Protein AF-A0A4Q2XRD7-F1 (afdb_monomer_lite)

Foldseek 3Di:
DDDDDDDDDDDPPPPPPDFDFQPFQKEWFWWQQAAAPVCCQLATKTKMWGLAQAKDFQDQKFKDDQWTDGDHGPDIAGGGFMAMEGCDQVSNPVVDPPDDDYHDDIGHGRDLQKDKMFTAGNVRDTRAMATAGCDDLAAVCSRNVQWIWGFPDSTHHRHDSVRTYTAPDRNADHRDHRCPPDPDD

Radius of gyration: 20.16 Å; chains: 1; bounding box: 36×75×63 Å

Structure (mmCIF, N/CA/C/O backbone):
data_AF-A0A4Q2XRD7-F1
#
_entry.id   AF-A0A4Q2XRD7-F1
#
loop_
_atom_site.group_PDB
_atom_site.id
_atom_site.type_symbol
_atom_site.label_atom_id
_atom_site.label_alt_id
_atom_site.label_comp_id
_atom_site.label_asym_id
_atom_site.label_entity_id
_atom_site.label_seq_id
_atom_site.pdbx_PDB_ins_code
_atom_site.Cartn_x
_atom_site.Cartn_y
_atom_site.Cartn_z
_atom_site.occupancy
_atom_site.B_iso_or_equiv
_atom_site.auth_seq_id
_atom_site.auth_comp_id
_atom_site.auth_asym_id
_atom_site.auth_atom_id
_atom_site.pdbx_PDB_model_num
ATOM 1 N N . MET A 1 1 ? -13.292 -60.178 -46.166 1.00 47.03 1 MET A N 1
ATOM 2 C CA . MET A 1 1 ? -12.538 -59.494 -45.095 1.00 47.03 1 MET A CA 1
ATOM 3 C C . MET A 1 1 ? -12.586 -58.001 -45.387 1.00 47.03 1 MET A C 1
ATOM 5 O O . MET A 1 1 ? -11.984 -57.580 -46.363 1.00 47.03 1 MET A O 1
ATOM 9 N N . LYS A 1 2 ? -13.404 -57.233 -44.662 1.00 45.00 2 LYS A N 1
ATOM 10 C CA . LYS A 1 2 ? -13.533 -55.773 -44.819 1.00 45.00 2 LYS A CA 1
ATOM 11 C C . LYS A 1 2 ? -13.218 -55.138 -43.463 1.00 45.00 2 LYS A C 1
ATOM 13 O O . LYS A 1 2 ? -13.672 -55.651 -42.445 1.00 45.00 2 LYS A O 1
ATOM 18 N N . SER A 1 3 ? -12.351 -54.131 -43.480 1.00 44.91 3 SER A N 1
ATOM 19 C CA . SER A 1 3 ? -11.640 -53.574 -42.328 1.00 44.91 3 SER A CA 1
ATOM 20 C C . SER A 1 3 ? -12.535 -52.759 -41.394 1.00 44.91 3 SER A C 1
ATOM 22 O O . SER A 1 3 ? -13.423 -52.047 -41.856 1.00 44.91 3 SER A O 1
ATOM 24 N N . LEU A 1 4 ? -12.246 -52.817 -40.089 1.00 47.38 4 LEU A N 1
ATOM 25 C CA . LEU A 1 4 ? -12.727 -51.847 -39.104 1.00 47.38 4 LEU A CA 1
ATOM 26 C C . LEU A 1 4 ? -11.946 -50.531 -39.246 1.00 47.38 4 LEU A C 1
ATOM 28 O O . LEU A 1 4 ? -10.721 -50.549 -39.354 1.00 47.38 4 LEU A O 1
ATOM 32 N N . SER A 1 5 ? -12.649 -49.403 -39.183 1.00 51.56 5 SER A N 1
ATOM 33 C CA . SER A 1 5 ? -12.066 -48.076 -38.951 1.00 51.56 5 SER A CA 1
ATOM 34 C C . SER A 1 5 ? -12.153 -47.743 -37.456 1.00 51.56 5 SER A C 1
ATOM 36 O O . SER A 1 5 ? -13.233 -47.916 -36.888 1.00 51.56 5 SER A O 1
ATOM 38 N N . PRO A 1 6 ? -11.088 -47.252 -36.795 1.00 54.59 6 PRO A N 1
ATOM 39 C CA . PRO A 1 6 ? -11.204 -46.728 -35.443 1.00 54.59 6 PRO A CA 1
ATOM 40 C C . PRO A 1 6 ? -11.640 -45.259 -35.503 1.00 54.59 6 PRO A C 1
ATOM 42 O O . PRO A 1 6 ? -11.036 -44.440 -36.197 1.00 54.59 6 PRO A O 1
ATOM 45 N N . LEU A 1 7 ? -12.709 -44.927 -34.782 1.00 52.88 7 LEU A N 1
ATOM 46 C CA . LEU A 1 7 ? -13.139 -43.549 -34.572 1.00 52.88 7 LEU A CA 1
ATOM 47 C C . LEU A 1 7 ? -12.156 -42.885 -33.594 1.00 52.88 7 LEU A C 1
ATOM 49 O O . LEU A 1 7 ? -12.030 -43.311 -32.447 1.00 52.88 7 LEU A O 1
ATOM 53 N N . LEU A 1 8 ? -11.434 -41.867 -34.060 1.00 46.59 8 LEU A N 1
ATOM 54 C CA . LEU A 1 8 ? -10.530 -41.056 -33.250 1.00 46.59 8 LEU A CA 1
ATOM 55 C C . LEU A 1 8 ? -11.369 -40.131 -32.351 1.00 46.59 8 LEU A C 1
ATOM 57 O O . LEU A 1 8 ? -11.991 -39.189 -32.838 1.00 46.59 8 LEU A O 1
ATOM 61 N N . ALA A 1 9 ? -11.414 -40.400 -31.046 1.00 51.16 9 ALA A N 1
ATOM 62 C CA . ALA A 1 9 ? -11.998 -39.480 -30.075 1.00 51.16 9 ALA A CA 1
ATOM 63 C C . ALA A 1 9 ? -10.978 -38.376 -29.763 1.00 51.16 9 ALA A C 1
ATOM 65 O O . ALA A 1 9 ? -9.994 -38.603 -29.061 1.00 51.16 9 ALA A O 1
ATOM 66 N N . LEU A 1 10 ? -11.194 -37.182 -30.313 1.00 53.31 10 LEU A N 1
ATOM 67 C CA . LEU A 1 10 ? -10.396 -36.001 -30.003 1.00 53.31 10 LEU A CA 1
ATOM 68 C C . LEU A 1 10 ? -10.932 -35.379 -28.703 1.00 53.31 10 LEU A C 1
ATOM 70 O O . LEU A 1 10 ? -11.901 -34.622 -28.723 1.00 53.31 10 LEU A O 1
ATOM 74 N N . SER A 1 11 ? -10.341 -35.723 -27.557 1.00 57.00 11 SER A N 1
ATOM 75 C CA . SER A 1 11 ? -10.651 -35.046 -26.297 1.00 57.00 11 SER A CA 1
ATOM 76 C C . SER A 1 11 ? -9.984 -33.670 -26.284 1.00 57.00 11 SER A C 1
ATOM 78 O O . SER A 1 11 ? -8.785 -33.555 -26.027 1.00 57.00 11 SER A O 1
ATOM 80 N N . PHE A 1 12 ? -10.753 -32.613 -26.541 1.00 55.88 12 PHE A N 1
ATOM 81 C CA . PHE A 1 12 ? -10.360 -31.266 -26.138 1.00 55.88 12 PHE A CA 1
ATOM 82 C C . PHE A 1 12 ? -10.467 -31.184 -24.614 1.00 55.88 12 PHE A C 1
ATOM 84 O O . PHE A 1 12 ? -11.534 -30.914 -24.066 1.00 55.88 12 PHE A O 1
ATOM 91 N N . LEU A 1 13 ? -9.359 -31.437 -23.915 1.00 52.59 13 LEU A N 1
ATOM 92 C CA . LEU A 1 13 ? -9.226 -31.032 -22.521 1.00 52.59 13 LEU A CA 1
ATOM 93 C C . LEU A 1 13 ? -9.011 -29.514 -22.523 1.00 52.59 13 LEU A C 1
ATOM 95 O O . LEU A 1 13 ? -7.885 -29.023 -22.528 1.00 52.59 13 LEU A O 1
ATOM 99 N N . GLY A 1 14 ? -10.111 -28.768 -22.621 1.00 51.53 14 GLY A N 1
ATOM 100 C CA . GLY A 1 14 ? -10.107 -27.333 -22.382 1.00 51.53 14 GLY A CA 1
ATOM 101 C C . GLY A 1 14 ? -9.696 -27.108 -20.935 1.00 51.53 14 GLY A C 1
ATOM 102 O O . GLY A 1 14 ? -10.496 -27.311 -20.026 1.00 51.53 14 GLY A O 1
ATOM 103 N N . CYS A 1 15 ? -8.435 -26.742 -20.722 1.00 54.53 15 CYS A N 1
ATOM 104 C CA . CYS A 1 15 ? -7.965 -26.259 -19.436 1.00 54.53 15 CYS A CA 1
ATOM 105 C C . CYS A 1 15 ? -8.676 -24.921 -19.197 1.00 54.53 15 CYS A C 1
ATOM 107 O O . CYS A 1 15 ? -8.244 -23.881 -19.693 1.00 54.53 15 CYS A O 1
ATOM 109 N N . LEU A 1 16 ? -9.835 -24.964 -18.538 1.00 54.09 16 LEU A N 1
ATOM 110 C CA . LEU A 1 16 ? -10.493 -23.771 -18.030 1.00 54.09 16 LEU A CA 1
ATOM 111 C C . LEU A 1 16 ? -9.535 -23.181 -16.995 1.00 54.09 16 LEU A C 1
ATOM 113 O O . LEU A 1 16 ? -9.442 -23.673 -15.872 1.00 54.09 16 LEU A O 1
ATOM 117 N N . LEU A 1 17 ? -8.772 -22.166 -17.399 1.00 57.72 17 LEU A N 1
ATOM 118 C CA . LEU A 1 17 ? -8.044 -21.302 -16.480 1.00 57.72 17 LEU A CA 1
ATOM 119 C C . LEU A 1 17 ? -9.093 -20.508 -15.700 1.00 57.72 17 LEU A C 1
ATOM 121 O O . LEU A 1 17 ? -9.424 -19.377 -16.050 1.00 57.72 17 LEU A O 1
ATOM 125 N N . SER A 1 18 ? -9.680 -21.132 -14.683 1.00 53.97 18 SER A N 1
ATOM 126 C CA . SER A 1 18 ? -10.512 -20.420 -13.726 1.00 53.97 18 SER A CA 1
ATOM 127 C C . SER A 1 18 ? -9.616 -19.420 -12.999 1.00 53.97 18 SER A C 1
ATOM 129 O O . SER A 1 18 ? -8.571 -19.825 -12.477 1.00 53.97 18 SER A O 1
ATOM 131 N N . PRO A 1 19 ? -9.971 -18.126 -12.963 1.00 57.16 19 PRO A N 1
ATOM 132 C CA . PRO A 1 19 ? -9.234 -17.172 -12.154 1.00 57.16 19 PRO A CA 1
ATOM 133 C C . PRO A 1 19 ? -9.260 -17.651 -10.698 1.00 57.16 19 PRO A C 1
ATOM 135 O O . PRO A 1 19 ? -10.327 -17.911 -10.145 1.00 57.16 19 PRO A O 1
ATOM 138 N N . VAL A 1 20 ? -8.081 -17.816 -10.093 1.00 66.38 20 VAL A N 1
ATOM 139 C CA . VAL A 1 20 ? -7.972 -18.124 -8.664 1.00 66.38 20 VAL A CA 1
ATOM 140 C C . VAL A 1 20 ? -8.255 -16.831 -7.920 1.00 66.38 20 VAL A C 1
ATOM 142 O O . VAL A 1 20 ? -7.534 -15.845 -8.098 1.00 66.38 20 VAL A O 1
ATOM 145 N N . TRP A 1 21 ? -9.350 -16.816 -7.166 1.00 71.88 21 TRP A N 1
ATOM 146 C CA . TRP A 1 21 ? -9.759 -15.640 -6.416 1.00 71.88 21 TRP A CA 1
ATOM 147 C C . TRP A 1 21 ? -9.052 -15.589 -5.060 1.00 71.88 21 TRP A C 1
ATOM 149 O O . TRP A 1 21 ? -8.790 -16.634 -4.463 1.00 71.88 21 TRP A O 1
ATOM 159 N N . ALA A 1 22 ? -8.740 -14.391 -4.570 1.00 71.31 22 ALA A N 1
ATOM 160 C CA . ALA A 1 22 ? -8.312 -14.212 -3.188 1.00 71.31 22 ALA A CA 1
ATOM 161 C C . ALA A 1 22 ? -9.484 -14.539 -2.246 1.00 71.31 22 ALA A C 1
ATOM 163 O O . ALA A 1 22 ? -10.598 -14.061 -2.451 1.00 71.31 22 ALA A O 1
ATOM 164 N N . ASP A 1 23 ? -9.227 -15.352 -1.221 1.00 79.19 23 ASP A N 1
ATOM 165 C CA . ASP A 1 23 ? -10.217 -15.775 -0.219 1.00 79.19 23 ASP A CA 1
ATOM 166 C C . ASP A 1 23 ? -10.019 -14.990 1.091 1.00 79.19 23 ASP A C 1
ATOM 168 O O . ASP A 1 23 ? -9.745 -15.552 2.153 1.00 79.19 23 ASP A O 1
ATOM 172 N N . SER A 1 24 ? -10.062 -13.656 0.998 1.00 89.56 24 SER A N 1
ATOM 173 C CA . SER A 1 24 ? -9.891 -12.745 2.136 1.00 89.56 24 SER A CA 1
ATOM 174 C C . SER A 1 24 ? -10.733 -11.484 1.979 1.00 89.56 24 SER A C 1
ATOM 176 O O . SER A 1 24 ? -10.993 -11.026 0.877 1.00 89.56 24 SER A O 1
ATOM 178 N N . VAL A 1 25 ? -11.135 -10.879 3.096 1.00 94.06 25 VAL A N 1
ATOM 179 C CA . VAL A 1 25 ? -11.880 -9.608 3.103 1.00 94.06 25 VAL A CA 1
ATOM 180 C C . VAL A 1 25 ? -10.987 -8.398 2.810 1.00 94.06 25 VAL A C 1
ATOM 182 O O . VAL A 1 25 ? -11.441 -7.416 2.221 1.00 94.06 25 VAL A O 1
ATOM 185 N N . VAL A 1 26 ? -9.715 -8.469 3.211 1.00 97.19 26 VAL A N 1
ATOM 186 C CA . VAL A 1 26 ? -8.707 -7.424 3.004 1.00 97.19 26 VAL A CA 1
ATOM 187 C C . VAL A 1 26 ? -7.443 -8.079 2.478 1.00 97.19 26 VAL A C 1
ATOM 189 O O . VAL A 1 26 ? -7.017 -9.116 2.984 1.00 97.19 26 VAL A O 1
ATOM 192 N N . VAL A 1 27 ? -6.868 -7.471 1.452 1.00 97.38 27 VAL A N 1
ATOM 193 C CA . VAL A 1 27 ? -5.833 -8.072 0.609 1.00 97.38 27 VAL A CA 1
ATOM 194 C C . VAL A 1 27 ? -4.785 -7.050 0.208 1.00 97.38 27 VAL A C 1
ATOM 196 O O . VAL A 1 27 ? -5.098 -5.862 0.112 1.00 97.38 27 VAL A O 1
ATOM 199 N N . PHE A 1 28 ? -3.579 -7.503 -0.114 1.00 98.12 28 PHE A N 1
ATOM 200 C CA . PHE A 1 28 ? -2.573 -6.655 -0.748 1.00 98.12 28 PHE A CA 1
ATOM 201 C C . PHE A 1 28 ? -3.032 -6.206 -2.145 1.00 98.12 28 PHE A C 1
ATOM 203 O O . PHE A 1 28 ? -3.571 -6.982 -2.941 1.00 98.12 28 PHE A O 1
ATOM 210 N N . ASN A 1 29 ? -2.830 -4.924 -2.441 1.00 97.75 29 ASN A N 1
ATOM 211 C CA . ASN A 1 29 ? -3.237 -4.283 -3.690 1.00 97.75 29 ASN A CA 1
ATOM 212 C C . ASN A 1 29 ? -2.046 -3.750 -4.491 1.00 97.75 29 ASN A C 1
ATOM 214 O O . ASN A 1 29 ? -2.035 -3.861 -5.719 1.00 97.75 29 ASN A O 1
ATOM 218 N N . GLU A 1 30 ? -1.053 -3.188 -3.810 1.00 98.06 30 GLU A N 1
ATOM 219 C CA . GLU A 1 30 ? 0.142 -2.630 -4.434 1.00 98.06 30 GLU A CA 1
ATOM 220 C C . GLU A 1 30 ? 1.322 -2.689 -3.453 1.00 98.06 30 GLU A C 1
ATOM 222 O O . GLU A 1 30 ? 1.134 -2.558 -2.243 1.00 98.06 30 GLU A O 1
ATOM 227 N N . ILE A 1 31 ? 2.525 -2.958 -3.964 1.00 98.31 31 ILE A N 1
ATOM 228 C CA . ILE A 1 31 ? 3.744 -3.159 -3.173 1.00 98.31 31 ILE A CA 1
ATOM 229 C C . ILE A 1 31 ? 4.894 -2.402 -3.843 1.00 98.31 31 ILE A C 1
ATOM 231 O O . ILE A 1 31 ? 5.285 -2.712 -4.972 1.00 98.31 31 ILE A O 1
ATOM 235 N N . MET A 1 32 ? 5.467 -1.433 -3.133 1.00 97.94 32 MET A N 1
ATOM 236 C CA . MET A 1 32 ? 6.710 -0.760 -3.502 1.00 97.94 32 MET A CA 1
ATOM 237 C C . MET A 1 32 ? 7.855 -1.317 -2.654 1.00 97.94 32 MET A C 1
ATOM 239 O O . MET A 1 32 ? 8.130 -0.807 -1.572 1.00 97.94 32 MET A O 1
ATOM 243 N N . TYR A 1 33 ? 8.501 -2.377 -3.147 1.00 97.00 33 TYR A N 1
ATOM 244 C CA . TYR A 1 33 ? 9.558 -3.102 -2.426 1.00 97.00 33 TYR A CA 1
ATOM 245 C C . TYR A 1 33 ? 10.986 -2.685 -2.811 1.00 97.00 33 TYR A C 1
ATOM 247 O O . TYR A 1 33 ? 11.945 -3.104 -2.176 1.00 97.00 33 TYR A O 1
ATOM 255 N N . ASN A 1 34 ? 11.143 -1.938 -3.906 1.00 95.88 34 ASN A N 1
ATOM 256 C CA . ASN A 1 34 ? 12.434 -1.449 -4.379 1.00 95.88 34 ASN A CA 1
ATOM 257 C C . ASN A 1 34 ? 12.210 -0.139 -5.156 1.00 95.88 34 ASN A C 1
ATOM 259 O O . ASN A 1 34 ? 12.088 -0.169 -6.387 1.00 95.88 34 ASN A O 1
ATOM 263 N N . PRO A 1 35 ? 12.059 1.004 -4.460 1.00 94.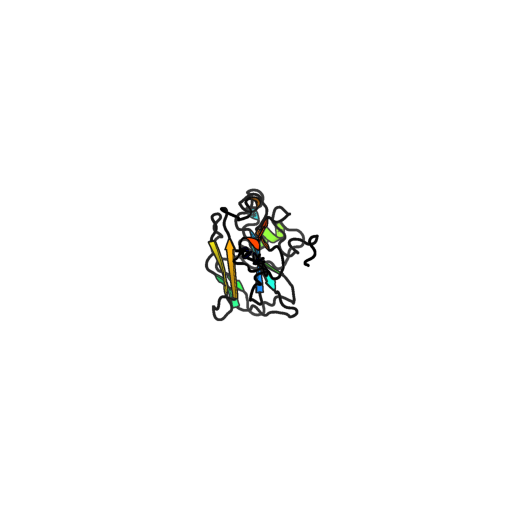00 35 PRO A N 1
ATOM 264 C CA . PRO A 1 35 ? 11.918 2.301 -5.110 1.00 94.00 35 PRO A CA 1
ATOM 265 C C . PRO A 1 35 ? 13.114 2.608 -6.026 1.00 94.00 35 PRO A C 1
ATOM 267 O O . PRO A 1 35 ? 14.221 2.101 -5.856 1.00 94.00 35 PRO A O 1
ATOM 270 N N . SER A 1 36 ? 12.917 3.467 -7.029 1.00 92.50 36 SER A N 1
ATOM 271 C CA . SER A 1 36 ? 14.063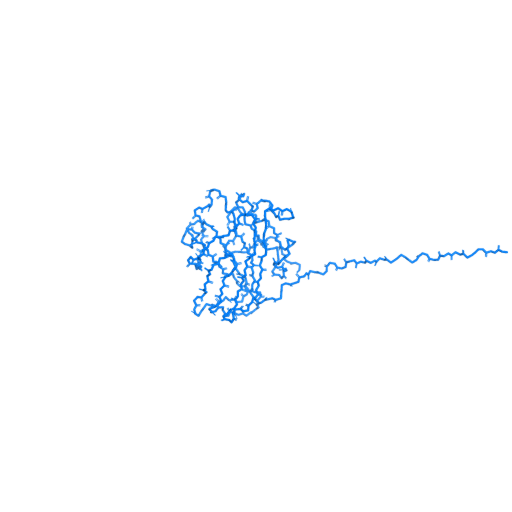 3.980 -7.790 1.00 92.50 36 SER A CA 1
ATOM 272 C C . SER A 1 36 ? 14.910 4.914 -6.922 1.00 92.50 36 SER A C 1
ATOM 274 O O . SER A 1 36 ? 14.371 5.540 -6.012 1.00 92.50 36 SER A O 1
ATOM 276 N N . PRO A 1 37 ? 16.190 5.164 -7.257 1.00 91.06 37 PRO A N 1
ATOM 277 C CA . PRO A 1 37 ? 17.010 6.133 -6.523 1.00 91.06 37 PRO A CA 1
ATOM 278 C C . PRO A 1 37 ? 16.390 7.536 -6.408 1.00 91.06 37 PRO A C 1
ATOM 280 O O . PRO A 1 37 ? 16.661 8.256 -5.452 1.00 91.06 37 PRO A O 1
ATOM 283 N N . ALA A 1 38 ? 15.556 7.936 -7.376 1.00 87.31 38 ALA A N 1
ATOM 284 C CA . ALA A 1 38 ? 14.832 9.207 -7.337 1.00 87.31 38 ALA A CA 1
ATOM 285 C C . ALA A 1 38 ? 13.659 9.203 -6.338 1.00 87.31 38 ALA A C 1
ATOM 287 O O . ALA A 1 38 ? 13.303 10.256 -5.812 1.00 87.31 38 ALA A O 1
ATOM 288 N N . ASN A 1 39 ? 13.082 8.030 -6.073 1.00 87.12 39 ASN A N 1
ATOM 289 C CA . ASN A 1 39 ? 11.926 7.835 -5.203 1.00 87.12 39 ASN A CA 1
ATOM 290 C C . ASN A 1 39 ? 12.296 7.224 -3.844 1.00 87.12 39 ASN A C 1
ATOM 292 O O . ASN A 1 39 ? 11.453 7.211 -2.955 1.00 87.12 39 ASN A O 1
ATOM 296 N N . GLU A 1 40 ? 13.542 6.787 -3.655 1.00 88.88 40 GLU A N 1
ATOM 297 C CA . GLU A 1 40 ? 14.067 6.237 -2.400 1.00 88.88 40 GLU A CA 1
ATOM 298 C C . GLU A 1 40 ? 13.746 7.102 -1.167 1.00 88.88 40 GLU A C 1
ATOM 300 O O . GLU A 1 40 ? 13.407 6.535 -0.131 1.00 88.88 40 GLU A O 1
ATOM 305 N N . PRO A 1 41 ? 13.738 8.455 -1.230 1.00 90.12 41 PRO A N 1
ATOM 306 C CA . PRO A 1 41 ? 13.329 9.262 -0.079 1.00 90.12 41 PRO A CA 1
ATOM 307 C C . PRO A 1 41 ? 11.873 9.051 0.368 1.00 90.12 41 PRO A C 1
ATOM 309 O O . PRO A 1 41 ? 11.584 9.236 1.549 1.00 90.12 41 PRO A O 1
ATOM 312 N N . ALA A 1 42 ? 10.962 8.695 -0.548 1.00 90.00 42 ALA A N 1
ATOM 313 C CA . ALA A 1 42 ? 9.573 8.352 -0.223 1.00 90.00 42 ALA A CA 1
ATOM 314 C C . ALA A 1 42 ? 9.459 6.975 0.455 1.00 90.00 42 ALA A C 1
ATOM 316 O O . ALA A 1 42 ? 8.469 6.719 1.140 1.00 90.00 42 ALA A O 1
ATOM 317 N N . GLY A 1 43 ? 10.491 6.141 0.308 1.00 94.75 43 GLY A N 1
ATOM 318 C CA . GLY A 1 43 ? 10.620 4.844 0.952 1.00 94.75 43 GLY A CA 1
ATOM 319 C C . GLY A 1 43 ? 9.705 3.769 0.378 1.00 94.75 43 GLY A C 1
ATOM 320 O O . GLY A 1 43 ? 8.998 3.948 -0.620 1.00 94.75 43 GLY A O 1
ATOM 321 N N . GLU A 1 44 ? 9.748 2.626 1.043 1.00 97.88 44 GLU A N 1
ATOM 322 C CA . GLU A 1 44 ? 8.912 1.474 0.741 1.00 97.88 44 GLU A CA 1
ATOM 323 C C . GLU A 1 44 ? 7.509 1.639 1.326 1.00 97.88 44 GLU A C 1
ATOM 325 O O . GLU A 1 44 ? 7.297 2.294 2.354 1.00 97.88 44 GLU A O 1
ATOM 330 N N . TRP A 1 45 ? 6.528 1.033 0.664 1.00 98.56 45 TRP A N 1
ATOM 331 C CA . TRP A 1 45 ? 5.139 1.063 1.107 1.00 98.56 45 TRP A CA 1
ATOM 332 C C . TRP A 1 45 ? 4.354 -0.128 0.563 1.00 98.56 45 TRP A C 1
ATOM 334 O O . TRP A 1 45 ? 4.700 -0.719 -0.464 1.00 98.56 45 TRP A O 1
ATOM 344 N N . VAL A 1 46 ? 3.276 -0.470 1.262 1.00 98.75 46 VAL A N 1
ATOM 345 C CA . VAL A 1 46 ? 2.281 -1.442 0.809 1.00 98.75 46 VAL A CA 1
ATOM 346 C C . VAL A 1 46 ? 0.894 -0.836 0.903 1.00 98.75 46 VAL A C 1
ATOM 348 O O . VAL A 1 46 ? 0.602 -0.016 1.776 1.00 98.75 46 VAL A O 1
ATOM 351 N N . GLU A 1 47 ? 0.020 -1.258 0.007 1.00 98.69 47 GLU A N 1
ATOM 352 C CA . GLU A 1 47 ? -1.376 -0.863 -0.003 1.00 98.69 47 GLU A CA 1
ATOM 353 C C . GLU A 1 47 ? -2.272 -2.081 0.177 1.00 98.69 47 GLU A C 1
ATOM 355 O O . GLU A 1 47 ? -2.079 -3.122 -0.456 1.00 98.69 47 GLU A O 1
ATOM 360 N N . LEU A 1 48 ? -3.277 -1.926 1.032 1.00 98.56 48 LEU A N 1
ATOM 361 C CA . LEU A 1 48 ? -4.304 -2.920 1.287 1.00 98.56 48 LEU A CA 1
ATOM 362 C C . LEU A 1 48 ? -5.632 -2.443 0.706 1.00 98.56 48 LEU A C 1
ATOM 364 O O . LEU A 1 48 ? -5.979 -1.267 0.803 1.00 98.56 48 LEU A O 1
ATOM 368 N N . ARG A 1 49 ? -6.407 -3.374 0.153 1.00 97.62 49 ARG A N 1
ATOM 369 C CA . ARG A 1 49 ? -7.763 -3.133 -0.340 1.00 97.62 49 ARG A CA 1
ATOM 370 C C . ARG A 1 49 ? -8.769 -3.919 0.479 1.00 97.62 49 ARG A C 1
ATOM 372 O O . ARG A 1 49 ? -8.614 -5.126 0.638 1.00 97.62 49 ARG A O 1
ATOM 379 N N . ASN A 1 50 ? -9.846 -3.266 0.897 1.00 97.25 50 ASN A N 1
ATOM 380 C CA . ASN A 1 50 ? -11.065 -3.955 1.303 1.00 97.25 50 ASN A CA 1
ATOM 381 C C . ASN A 1 50 ? -11.819 -4.421 0.046 1.00 97.25 50 ASN A C 1
ATOM 383 O O . ASN A 1 50 ? -12.224 -3.600 -0.777 1.00 97.25 50 ASN A O 1
ATOM 387 N N . GLN A 1 51 ? -11.988 -5.733 -0.129 1.00 93.50 51 GLN A N 1
ATOM 388 C CA . GLN A 1 51 ? -12.713 -6.306 -1.274 1.00 93.50 51 GLN A CA 1
ATOM 389 C C . GLN A 1 51 ? -14.236 -6.287 -1.089 1.00 93.50 51 GLN A C 1
ATOM 391 O O . GLN A 1 51 ? -14.980 -6.557 -2.033 1.00 93.50 51 GLN A O 1
ATOM 396 N N . MET A 1 52 ? -14.707 -5.983 0.118 1.00 93.25 52 MET A N 1
ATOM 397 C CA . MET A 1 52 ? -16.107 -6.104 0.495 1.00 93.25 52 MET A CA 1
ATOM 398 C C . MET A 1 52 ? -16.907 -4.855 0.124 1.00 93.25 52 MET A C 1
ATOM 400 O O . MET A 1 52 ? -16.405 -3.732 0.139 1.00 93.25 52 MET A O 1
ATOM 404 N N . GLY A 1 53 ? -18.205 -5.047 -0.121 1.00 95.50 53 GLY A N 1
ATOM 405 C CA . GLY A 1 53 ? -19.188 -3.962 -0.247 1.00 95.50 53 GLY A CA 1
ATOM 406 C C . GLY A 1 53 ? -19.625 -3.352 1.093 1.00 95.50 53 GLY A C 1
ATOM 407 O O . GLY A 1 53 ? -20.634 -2.656 1.141 1.00 95.50 53 GLY A O 1
ATOM 408 N N . VAL A 1 54 ? -18.903 -3.646 2.176 1.00 97.06 54 VAL A N 1
ATOM 409 C CA . VAL A 1 54 ? -19.152 -3.157 3.536 1.00 97.06 54 VAL A CA 1
ATOM 410 C C . VAL A 1 54 ? -17.838 -2.751 4.188 1.00 97.06 54 VAL A C 1
ATOM 412 O O . VAL A 1 54 ? -16.772 -3.230 3.798 1.00 97.06 54 VAL A O 1
ATOM 415 N N . ASP A 1 55 ? -17.927 -1.889 5.190 1.00 98.44 55 ASP A N 1
ATOM 416 C CA . ASP A 1 55 ? -16.784 -1.454 5.983 1.00 98.44 55 ASP A CA 1
ATOM 417 C C . ASP A 1 55 ? -16.179 -2.630 6.764 1.00 98.44 55 ASP A C 1
ATOM 419 O O . ASP A 1 55 ? -16.902 -3.469 7.311 1.00 98.44 55 ASP A O 1
ATOM 423 N N . VAL A 1 56 ? -14.847 -2.690 6.823 1.00 98.44 56 VAL A N 1
ATOM 424 C CA . VAL A 1 56 ? -14.103 -3.726 7.550 1.00 98.44 56 VAL A CA 1
ATOM 425 C C . VAL A 1 56 ? -13.267 -3.081 8.647 1.00 98.44 56 VAL A C 1
ATOM 427 O O . VAL A 1 56 ? -12.376 -2.278 8.373 1.00 98.44 56 VAL A O 1
ATOM 430 N N . ASP A 1 57 ? -13.541 -3.459 9.894 1.00 98.44 57 ASP A N 1
ATOM 431 C CA . ASP A 1 57 ? -12.720 -3.095 11.048 1.00 98.44 57 ASP A CA 1
ATOM 432 C C . ASP A 1 57 ? -11.453 -3.963 11.090 1.00 98.44 57 ASP A C 1
ATOM 434 O O . ASP A 1 57 ? -11.517 -5.191 11.212 1.00 98.44 57 ASP A O 1
ATOM 438 N N . ILE A 1 58 ? -10.302 -3.305 10.988 1.00 98.56 58 ILE A N 1
ATOM 439 C CA . ILE A 1 58 ? -8.971 -3.916 11.035 1.00 98.56 58 ILE A CA 1
ATOM 440 C C . ILE A 1 58 ? -8.198 -3.503 12.294 1.00 98.56 58 ILE A C 1
ATOM 442 O O . ILE A 1 58 ? -6.968 -3.553 12.335 1.00 98.56 58 ILE A O 1
ATOM 446 N N . SER A 1 59 ? -8.902 -3.078 13.342 1.00 98.75 59 SER A N 1
ATOM 447 C CA . SER A 1 59 ? -8.313 -2.744 14.635 1.00 98.75 59 SER A CA 1
ATOM 448 C C . SER A 1 59 ? -7.400 -3.860 15.124 1.00 98.75 59 SER A C 1
ATOM 450 O O . SER A 1 59 ? -7.826 -5.008 15.277 1.00 98.75 59 SER A O 1
ATOM 452 N N . GLN A 1 60 ? -6.146 -3.507 15.412 1.00 98.62 60 GLN A N 1
ATOM 453 C CA . GLN A 1 60 ? -5.120 -4.433 15.905 1.00 98.62 60 GLN A CA 1
ATOM 454 C C . GLN A 1 60 ? -4.776 -5.573 14.934 1.00 98.62 60 GLN A C 1
ATOM 456 O O . GLN A 1 60 ? -4.180 -6.570 15.337 1.00 98.62 60 GLN A O 1
ATOM 461 N N . TRP A 1 61 ? -5.134 -5.446 13.657 1.00 98.75 61 TRP A N 1
ATOM 462 C CA . TRP A 1 61 ? -4.496 -6.228 12.604 1.00 98.75 61 TRP A CA 1
ATOM 463 C C . TRP A 1 61 ? -3.068 -5.721 12.411 1.00 98.75 61 TRP A C 1
ATOM 465 O O . TRP A 1 61 ? -2.723 -4.630 12.871 1.00 98.75 61 TRP A O 1
ATOM 475 N N . GLY A 1 62 ? -2.235 -6.484 11.716 1.00 98.38 62 GLY A N 1
ATOM 476 C CA . GLY A 1 62 ? -0.863 -6.071 11.479 1.00 98.38 62 GLY A CA 1
ATOM 477 C C . GLY A 1 62 ? -0.219 -6.672 10.246 1.00 98.38 62 GLY A C 1
ATOM 478 O O . GLY A 1 62 ? -0.649 -7.714 9.748 1.00 98.38 62 GLY A O 1
ATOM 479 N N . LEU A 1 63 ? 0.822 -5.986 9.782 1.00 98.75 63 LEU A N 1
ATOM 480 C CA . LEU A 1 63 ? 1.794 -6.527 8.843 1.00 98.75 63 LEU A CA 1
ATOM 481 C C . LEU A 1 63 ? 2.817 -7.350 9.628 1.00 98.75 63 LEU A C 1
ATOM 483 O O . LEU A 1 63 ? 3.196 -6.970 10.738 1.00 98.75 63 LEU A O 1
ATOM 487 N N . ALA A 1 64 ? 3.210 -8.490 9.070 1.00 97.94 64 ALA A N 1
ATOM 488 C CA . ALA A 1 64 ? 4.156 -9.409 9.684 1.00 97.94 64 ALA A CA 1
ATOM 489 C C . ALA A 1 64 ? 5.053 -10.089 8.635 1.00 97.94 64 ALA A C 1
ATOM 491 O O . ALA A 1 64 ? 4.818 -9.997 7.428 1.00 97.94 64 ALA A O 1
ATOM 492 N N . ASP A 1 65 ? 6.034 -10.840 9.143 1.00 96.25 65 ASP A N 1
ATOM 493 C CA . ASP A 1 65 ? 7.079 -11.558 8.398 1.00 96.25 65 ASP A CA 1
ATOM 494 C C . ASP A 1 65 ? 8.141 -10.607 7.819 1.00 96.25 65 ASP A C 1
ATOM 496 O O . ASP A 1 65 ? 9.200 -10.461 8.426 1.00 96.25 65 ASP A O 1
ATOM 500 N N . ALA A 1 66 ? 7.827 -9.885 6.740 1.00 96.56 66 ALA A N 1
ATOM 501 C CA . ALA A 1 66 ? 8.746 -8.936 6.099 1.00 96.56 66 ALA A CA 1
ATOM 502 C C . ALA A 1 66 ? 8.958 -7.642 6.910 1.00 96.56 66 ALA A C 1
ATOM 504 O O . ALA A 1 66 ? 10.072 -7.141 7.072 1.00 96.56 66 ALA A O 1
ATOM 505 N N . VAL A 1 67 ? 7.865 -7.089 7.439 1.00 98.06 67 VAL A N 1
ATOM 506 C CA . VAL A 1 67 ? 7.839 -5.848 8.227 1.00 98.06 67 VAL A CA 1
ATOM 507 C C . VAL A 1 67 ? 6.879 -6.006 9.401 1.00 98.06 67 VAL A C 1
ATOM 509 O O . VAL A 1 67 ? 5.990 -6.856 9.364 1.00 98.06 67 VAL A O 1
ATOM 512 N N . ASP A 1 68 ? 7.043 -5.186 10.437 1.00 98.38 68 ASP A N 1
ATOM 513 C CA . ASP A 1 68 ? 6.180 -5.174 11.621 1.00 98.38 68 ASP A CA 1
ATOM 514 C C . ASP A 1 68 ? 5.423 -3.846 11.718 1.00 98.38 68 ASP A C 1
ATOM 516 O O . ASP A 1 68 ? 6.013 -2.763 11.817 1.00 98.38 68 ASP A O 1
ATOM 520 N N . TYR A 1 69 ? 4.096 -3.936 11.681 1.00 98.69 69 TYR A N 1
ATOM 521 C CA . TYR A 1 69 ? 3.198 -2.817 11.926 1.00 98.69 69 TYR A CA 1
ATOM 522 C C . TYR A 1 69 ? 1.888 -3.320 12.521 1.00 98.69 69 TYR A C 1
ATOM 524 O O . TYR A 1 69 ? 1.354 -4.321 12.058 1.00 98.69 69 TYR A O 1
ATOM 532 N N . THR A 1 70 ? 1.319 -2.600 13.489 1.00 98.75 70 THR A N 1
ATOM 533 C CA . THR A 1 70 ? -0.010 -2.896 14.046 1.00 98.75 70 THR A CA 1
ATOM 534 C C . THR A 1 70 ? -0.930 -1.691 13.885 1.00 98.75 70 THR A C 1
ATOM 536 O O . THR A 1 70 ? -0.606 -0.589 14.329 1.00 98.75 70 THR A O 1
ATOM 539 N N . PHE A 1 71 ? -2.105 -1.907 13.296 1.00 98.81 71 PHE A N 1
ATOM 540 C CA . PHE A 1 71 ? -3.116 -0.870 13.121 1.00 98.81 71 PHE A CA 1
ATOM 541 C C . PHE A 1 71 ? -3.724 -0.446 14.468 1.00 98.81 71 PHE A C 1
ATOM 543 O O . PHE A 1 71 ? -4.125 -1.307 15.267 1.00 98.81 71 PHE A O 1
ATOM 550 N N . PRO A 1 72 ? -3.865 0.868 14.733 1.00 98.50 72 PRO A N 1
ATOM 551 C CA . PRO A 1 72 ? -4.537 1.367 15.928 1.00 98.50 72 PRO A CA 1
ATOM 552 C C . PRO A 1 72 ? -5.973 0.847 16.060 1.00 98.50 72 PRO A C 1
ATOM 554 O O . PRO A 1 72 ? -6.637 0.525 15.073 1.00 98.50 72 PRO A O 1
ATOM 557 N N . ALA A 1 73 ? -6.480 0.792 17.290 1.00 98.44 73 ALA A N 1
ATOM 558 C CA . ALA A 1 73 ? -7.897 0.531 17.516 1.00 98.44 73 ALA A CA 1
ATOM 559 C C . ALA A 1 73 ? -8.771 1.622 16.867 1.00 98.44 73 ALA A C 1
ATOM 561 O O . ALA A 1 73 ? -8.409 2.798 16.873 1.00 98.44 73 ALA A O 1
ATOM 562 N N . GLY A 1 74 ? -9.923 1.225 16.327 1.00 98.00 74 GLY A N 1
ATOM 563 C CA . GLY A 1 74 ? -10.824 2.08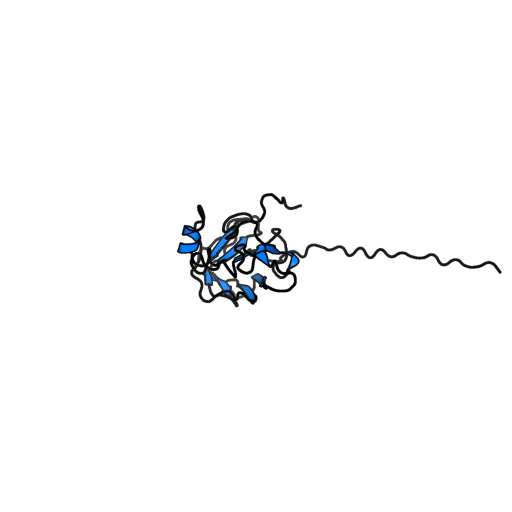7 15.561 1.00 98.00 74 GLY A CA 1
ATOM 564 C C . GLY A 1 74 ? -10.448 2.241 14.084 1.00 98.00 74 GLY A C 1
ATOM 565 O O . GLY A 1 74 ? -11.048 3.066 13.399 1.00 98.00 74 GLY A O 1
ATOM 566 N N . THR A 1 75 ? -9.471 1.479 13.581 1.00 98.62 75 THR A N 1
ATOM 567 C CA . THR A 1 75 ? -9.096 1.537 12.162 1.00 98.62 75 THR A CA 1
ATOM 568 C C . THR A 1 75 ? -10.095 0.753 11.322 1.00 98.62 75 THR A C 1
ATOM 570 O O . THR A 1 75 ? -10.177 -0.468 11.423 1.00 98.62 75 THR A O 1
ATOM 573 N N . VAL A 1 76 ? -10.818 1.454 10.454 1.00 98.50 76 VAL A N 1
ATOM 574 C CA . VAL A 1 76 ? -11.809 0.868 9.547 1.00 98.50 76 VAL A CA 1
ATOM 575 C C . VAL A 1 76 ? -11.415 1.181 8.111 1.00 98.50 76 VAL A C 1
ATOM 577 O O . VAL A 1 76 ? -11.145 2.336 7.786 1.00 98.50 76 VAL A O 1
ATOM 580 N N . ILE A 1 77 ? -11.415 0.167 7.246 1.00 98.38 77 ILE A N 1
ATOM 581 C CA . ILE A 1 77 ? -11.330 0.368 5.798 1.00 98.38 77 ILE A CA 1
ATOM 582 C C . ILE A 1 77 ? -12.759 0.401 5.250 1.00 98.38 77 ILE A C 1
ATOM 584 O O . ILE A 1 77 ? -13.447 -0.624 5.327 1.00 98.38 77 ILE A O 1
ATOM 588 N N . PRO A 1 78 ? -13.226 1.521 4.670 1.00 98.44 78 PRO A N 1
ATOM 589 C CA . PRO A 1 78 ? -14.560 1.568 4.091 1.00 98.44 78 PRO A CA 1
ATOM 590 C C . PRO A 1 78 ? -14.743 0.557 2.955 1.00 98.44 78 PRO A C 1
ATOM 592 O O . PRO A 1 78 ? -13.765 0.070 2.374 1.00 98.44 78 PRO A O 1
ATOM 595 N N . ALA A 1 79 ? -15.995 0.250 2.619 1.00 97.38 79 ALA A N 1
ATOM 596 C CA . ALA A 1 79 ? -16.339 -0.623 1.494 1.00 97.38 79 ALA A CA 1
ATOM 597 C C . ALA A 1 79 ? -15.521 -0.298 0.224 1.00 97.38 79 ALA A C 1
ATOM 599 O O . ALA A 1 79 ? -15.459 0.853 -0.215 1.00 97.38 79 ALA A O 1
ATOM 600 N N . GLY A 1 80 ? -14.867 -1.308 -0.358 1.00 95.31 80 GLY A N 1
ATOM 601 C CA . GLY A 1 80 ? -14.091 -1.189 -1.601 1.00 95.31 80 GLY A CA 1
ATOM 602 C C . GLY A 1 80 ? -12.818 -0.328 -1.541 1.00 95.31 80 GLY A C 1
ATOM 603 O O . GLY A 1 80 ? -12.130 -0.208 -2.561 1.00 95.31 80 GLY A O 1
ATOM 604 N N . SER A 1 81 ? -12.517 0.287 -0.394 1.00 97.31 81 SER A N 1
ATOM 605 C CA . SER A 1 81 ? -11.501 1.338 -0.261 1.00 97.31 81 SER A CA 1
ATOM 606 C C . SER A 1 81 ? -10.087 0.792 -0.047 1.00 97.31 81 SER A C 1
ATOM 608 O O . SER A 1 81 ? -9.880 -0.405 0.171 1.00 97.31 81 SER A O 1
ATOM 610 N N . LEU A 1 82 ? -9.115 1.701 -0.141 1.00 98.00 82 LEU A N 1
ATOM 611 C CA . LEU A 1 82 ? -7.684 1.450 -0.009 1.00 98.00 82 LEU A CA 1
ATOM 612 C C . LEU A 1 82 ? -7.152 2.063 1.288 1.00 98.00 82 LEU A C 1
ATOM 614 O O . LEU A 1 82 ? -7.627 3.118 1.712 1.00 98.00 82 LEU A O 1
ATOM 618 N N . ILE A 1 83 ? -6.137 1.436 1.876 1.00 98.56 83 ILE A N 1
ATOM 619 C CA . ILE A 1 83 ? -5.279 2.061 2.886 1.00 98.56 83 ILE A CA 1
ATOM 620 C C . ILE A 1 83 ? -3.816 1.803 2.552 1.00 98.56 83 ILE A C 1
ATOM 622 O O . ILE A 1 83 ? -3.460 0.719 2.093 1.00 98.56 83 ILE A O 1
ATOM 626 N N . VAL A 1 84 ? -2.966 2.787 2.827 1.00 98.81 84 VAL A N 1
ATOM 627 C CA . VAL A 1 84 ? -1.525 2.712 2.569 1.00 98.81 84 VAL A CA 1
ATOM 628 C C . VAL A 1 84 ? -0.784 2.663 3.898 1.00 98.81 84 VAL A C 1
ATOM 630 O O . VAL A 1 84 ? -1.084 3.441 4.805 1.00 98.81 84 VAL A O 1
ATOM 633 N N . VAL A 1 85 ? 0.194 1.768 4.000 1.00 98.75 85 VAL A N 1
ATOM 634 C CA . VAL A 1 85 ? 1.161 1.702 5.100 1.00 98.75 85 VAL A CA 1
ATOM 635 C C . VAL A 1 85 ? 2.550 1.900 4.503 1.00 98.75 85 VAL A C 1
ATOM 637 O O . VAL A 1 85 ? 2.834 1.339 3.448 1.00 98.75 85 VAL A O 1
ATOM 640 N N . ALA A 1 86 ? 3.404 2.697 5.138 1.00 98.56 86 ALA A N 1
ATOM 641 C CA . ALA A 1 86 ? 4.719 3.034 4.601 1.00 98.56 86 ALA A CA 1
ATOM 642 C C . ALA A 1 86 ? 5.826 2.987 5.658 1.00 98.56 86 ALA A C 1
ATOM 644 O O . ALA A 1 86 ? 5.584 3.220 6.847 1.00 98.56 86 ALA A O 1
ATOM 645 N N . GLU A 1 87 ? 7.057 2.778 5.193 1.00 98.19 87 GLU A N 1
ATOM 646 C CA . GLU A 1 87 ? 8.285 2.960 5.972 1.00 98.19 87 GLU A CA 1
ATOM 647 C C . GLU A 1 87 ? 8.425 4.424 6.420 1.00 98.19 87 GLU A C 1
ATOM 649 O O . GLU A 1 87 ? 8.717 4.706 7.581 1.00 98.19 87 GLU A O 1
ATOM 654 N N . ASN A 1 88 ? 8.149 5.372 5.514 1.00 97.56 88 ASN A N 1
ATOM 655 C CA . ASN A 1 88 ? 8.194 6.808 5.787 1.00 97.56 88 ASN A CA 1
ATOM 656 C C . ASN A 1 88 ? 6.902 7.514 5.331 1.00 97.56 88 ASN A C 1
ATOM 658 O O . ASN A 1 88 ? 6.862 8.123 4.257 1.00 97.56 88 ASN A O 1
ATOM 662 N N . PRO A 1 89 ? 5.833 7.490 6.154 1.00 98.31 89 PRO A N 1
ATOM 663 C CA . PRO A 1 89 ? 4.529 8.039 5.775 1.00 98.31 89 PRO A CA 1
ATOM 664 C C . PRO A 1 89 ? 4.576 9.518 5.381 1.00 98.31 89 PRO A C 1
ATOM 666 O O . PRO A 1 89 ? 3.932 9.934 4.418 1.00 98.31 89 PRO A O 1
ATOM 669 N N . ALA A 1 90 ? 5.356 10.321 6.112 1.00 98.00 90 ALA A N 1
ATOM 670 C CA . ALA A 1 90 ? 5.470 11.753 5.862 1.00 98.00 90 ALA A CA 1
ATOM 671 C C . ALA A 1 90 ? 6.146 12.045 4.515 1.00 98.00 90 ALA A C 1
ATOM 673 O O . ALA A 1 90 ? 5.672 12.905 3.770 1.00 98.00 90 ALA A O 1
ATOM 674 N N . ALA A 1 91 ? 7.217 11.319 4.182 1.00 97.31 91 ALA A N 1
ATOM 675 C CA . ALA A 1 91 ? 7.897 11.493 2.903 1.00 97.31 91 ALA A CA 1
ATOM 676 C C . ALA A 1 91 ? 7.050 10.994 1.726 1.00 97.31 91 ALA A C 1
ATOM 678 O O . ALA A 1 91 ? 6.984 11.680 0.706 1.00 97.31 91 ALA A O 1
ATOM 679 N N . LEU A 1 92 ? 6.345 9.868 1.879 1.00 97.94 92 LEU A N 1
ATOM 680 C CA . LEU A 1 92 ? 5.448 9.361 0.839 1.00 97.94 92 LEU A CA 1
ATOM 681 C C . LEU A 1 92 ? 4.317 10.351 0.523 1.00 97.94 92 LEU A C 1
ATOM 683 O O . LEU A 1 92 ? 4.055 10.631 -0.649 1.00 97.94 92 LEU A O 1
ATOM 687 N N . MET A 1 93 ? 3.687 10.931 1.552 1.00 97.88 93 MET A N 1
ATOM 688 C CA . MET A 1 93 ? 2.666 11.975 1.373 1.00 97.88 93 MET A CA 1
ATOM 689 C C . MET A 1 93 ? 3.244 13.244 0.733 1.00 97.88 93 MET A C 1
ATOM 691 O O . MET A 1 93 ? 2.604 13.841 -0.128 1.00 97.88 93 MET A O 1
ATOM 695 N N . ALA A 1 94 ? 4.462 13.652 1.103 1.00 96.69 94 ALA A N 1
ATOM 696 C CA . ALA A 1 94 ? 5.115 14.812 0.493 1.00 96.69 94 ALA A CA 1
ATOM 697 C C . ALA A 1 94 ? 5.462 14.587 -0.992 1.00 96.69 94 ALA A C 1
ATOM 699 O O . ALA A 1 94 ? 5.396 15.524 -1.788 1.00 96.69 94 ALA A O 1
ATOM 700 N N . ALA A 1 95 ? 5.810 13.354 -1.365 1.00 94.69 95 ALA A N 1
ATOM 701 C CA . ALA A 1 95 ? 6.130 12.969 -2.737 1.00 94.69 95 ALA A CA 1
ATOM 702 C C . ALA A 1 95 ? 4.886 12.714 -3.610 1.00 94.69 95 ALA A C 1
ATOM 704 O O . ALA A 1 95 ? 4.997 12.730 -4.837 1.00 94.69 95 ALA A O 1
ATOM 705 N N . THR A 1 96 ? 3.711 12.506 -3.003 1.00 95.38 96 THR A N 1
ATOM 706 C CA . THR A 1 96 ? 2.483 12.102 -3.707 1.00 95.38 96 THR A CA 1
ATOM 707 C C . THR A 1 96 ? 1.354 13.116 -3.491 1.00 95.38 96 THR A C 1
ATOM 709 O O . THR A 1 96 ? 0.630 13.040 -2.496 1.00 95.38 96 THR A O 1
ATOM 712 N N . PRO A 1 97 ? 1.141 14.061 -4.426 1.00 93.81 97 PRO A N 1
ATOM 713 C CA . PRO A 1 97 ? 0.085 15.061 -4.301 1.00 93.81 97 PRO A CA 1
ATOM 714 C C . PRO A 1 97 ? -1.305 14.439 -4.108 1.00 93.81 97 PRO A C 1
ATOM 716 O O . PRO A 1 97 ? -1.760 13.644 -4.927 1.00 93.81 97 PRO A O 1
ATOM 719 N N . GLY A 1 98 ? -1.995 14.843 -3.039 1.00 94.50 98 GLY A N 1
ATOM 720 C CA . GLY A 1 98 ? -3.352 14.390 -2.717 1.00 94.50 98 GLY A CA 1
ATOM 721 C C . GLY A 1 98 ? -3.429 13.111 -1.877 1.00 94.50 98 GLY A C 1
ATOM 722 O O . GLY A 1 98 ? -4.507 12.806 -1.367 1.00 94.50 98 GLY A O 1
ATOM 723 N N . LEU A 1 99 ? -2.315 12.401 -1.669 1.00 97.19 99 LEU A N 1
ATOM 724 C CA . LEU A 1 99 ? -2.268 11.270 -0.746 1.00 97.19 99 LEU A CA 1
ATOM 725 C C . LEU A 1 99 ? -2.331 11.772 0.702 1.00 97.19 99 LEU A C 1
ATOM 727 O O . LEU A 1 99 ? -1.577 12.656 1.106 1.00 97.19 99 LEU A O 1
ATOM 731 N N . THR A 1 100 ? -3.229 11.191 1.493 1.00 96.88 100 THR A N 1
ATOM 732 C CA . THR A 1 100 ? -3.410 11.512 2.914 1.00 96.88 100 THR A CA 1
ATOM 733 C C . THR A 1 100 ? -3.653 10.235 3.712 1.00 96.88 100 THR A C 1
ATOM 735 O O . THR A 1 100 ? -3.952 9.193 3.135 1.00 96.88 100 THR A O 1
ATOM 738 N N . GLY A 1 101 ? -3.524 10.304 5.040 1.00 96.31 101 GLY A N 1
ATOM 739 C CA . GLY A 1 101 ? -3.894 9.190 5.920 1.00 96.31 101 GLY A CA 1
ATOM 740 C C . GLY A 1 101 ? -3.004 7.949 5.793 1.00 96.31 101 GLY A C 1
ATOM 741 O O . GLY A 1 101 ? -3.479 6.842 6.025 1.00 96.31 101 GLY A O 1
ATOM 742 N N . VAL A 1 102 ? -1.733 8.120 5.419 1.00 98.62 102 VAL A N 1
ATOM 743 C CA . VAL A 1 102 ? -0.773 7.011 5.326 1.00 98.62 102 VAL A CA 1
ATOM 744 C C . VAL A 1 102 ? -0.397 6.527 6.728 1.00 98.62 102 VAL A C 1
ATOM 746 O O . VAL A 1 102 ? 0.033 7.316 7.573 1.00 98.62 102 VAL A O 1
ATOM 749 N N . PHE A 1 103 ? -0.547 5.226 6.964 1.00 98.75 103 PHE A N 1
ATOM 750 C CA . PHE A 1 103 ? -0.153 4.549 8.198 1.00 98.75 103 PHE A CA 1
ATOM 751 C C . PHE A 1 103 ? 1.348 4.235 8.223 1.00 98.75 103 PHE A C 1
ATOM 753 O O . PHE A 1 103 ? 2.002 4.164 7.186 1.00 98.75 103 PHE A O 1
ATOM 760 N N . GLY A 1 104 ? 1.887 4.015 9.421 1.00 98.12 104 GLY A N 1
ATOM 761 C CA . GLY A 1 104 ? 3.307 3.765 9.671 1.00 98.12 104 GLY A CA 1
ATOM 762 C C . GLY A 1 104 ? 3.870 4.715 10.740 1.00 98.12 104 GLY A C 1
ATOM 763 O O . GLY A 1 104 ? 3.091 5.360 11.449 1.00 98.12 104 GLY A O 1
ATOM 764 N N . PRO A 1 105 ? 5.202 4.838 10.858 1.00 98.31 105 PRO A N 1
ATOM 765 C CA . PRO A 1 105 ? 6.193 3.997 10.188 1.00 98.31 105 PRO A CA 1
ATOM 766 C C . PRO A 1 105 ? 6.093 2.543 10.672 1.00 98.31 105 PRO A C 1
ATOM 768 O O . PRO A 1 105 ? 5.773 2.295 11.838 1.00 98.31 105 PRO A O 1
ATOM 771 N N . TRP A 1 106 ? 6.344 1.580 9.789 1.00 97.88 106 TRP A N 1
ATOM 772 C CA . TRP A 1 106 ? 6.589 0.197 10.209 1.00 97.88 106 TRP A CA 1
ATOM 773 C C . TRP A 1 106 ? 8.034 0.015 10.690 1.00 97.88 106 TRP A C 1
ATOM 775 O O . TRP A 1 106 ? 8.887 0.877 10.482 1.00 97.88 106 TRP A O 1
ATOM 785 N N . SER A 1 107 ? 8.326 -1.123 11.317 1.00 97.75 107 SER A N 1
ATOM 786 C CA . SER A 1 107 ? 9.698 -1.574 11.586 1.00 97.75 107 SER A CA 1
ATOM 787 C C . SER A 1 107 ? 10.122 -2.657 10.593 1.00 97.75 107 SER A C 1
ATOM 789 O O . SER A 1 107 ? 9.296 -3.458 10.165 1.00 97.75 107 SER A O 1
ATOM 791 N N . GLY A 1 108 ? 11.414 -2.713 10.266 1.00 95.56 108 GLY A N 1
ATOM 792 C CA . GLY A 1 108 ? 11.940 -3.618 9.238 1.00 95.56 108 GLY A CA 1
ATOM 793 C C . GLY A 1 108 ? 12.044 -2.949 7.867 1.00 95.56 108 GLY A C 1
ATOM 794 O O . GLY A 1 108 ? 11.879 -1.735 7.754 1.00 95.56 108 GLY A O 1
ATOM 795 N N . LYS A 1 109 ? 12.364 -3.746 6.847 1.00 95.62 109 LYS A N 1
ATOM 796 C CA . LYS A 1 109 ? 12.532 -3.306 5.459 1.00 95.62 109 LYS A CA 1
ATOM 797 C C . LYS A 1 109 ? 12.140 -4.446 4.526 1.00 95.62 109 LYS A C 1
ATOM 799 O O . LYS A 1 109 ? 12.486 -5.591 4.814 1.00 95.62 109 LYS A O 1
ATOM 804 N N . LEU A 1 110 ? 11.484 -4.114 3.422 1.00 97.19 110 LEU A N 1
ATOM 805 C CA . LEU A 1 110 ? 11.231 -5.043 2.335 1.00 97.19 110 LEU A CA 1
ATOM 806 C C . LEU A 1 110 ? 12.552 -5.433 1.643 1.00 97.19 110 LEU A C 1
ATOM 808 O O . LEU A 1 110 ? 13.457 -4.635 1.413 1.00 97.19 110 LEU A O 1
ATOM 812 N N . ASN A 1 111 ? 12.698 -6.707 1.312 1.00 96.62 111 ASN A N 1
ATOM 813 C CA . ASN A 1 111 ? 13.873 -7.260 0.669 1.00 96.62 111 ASN A CA 1
ATOM 814 C C . ASN A 1 111 ? 13.762 -7.077 -0.842 1.00 96.62 111 ASN A C 1
ATOM 816 O O . ASN A 1 111 ? 12.932 -7.711 -1.493 1.00 96.62 111 ASN A O 1
ATOM 820 N N . ASN A 1 112 ? 14.663 -6.286 -1.421 1.00 94.81 112 ASN A N 1
ATOM 821 C CA . ASN A 1 112 ? 14.716 -6.027 -2.862 1.00 94.81 112 ASN A CA 1
ATOM 822 C C . ASN A 1 112 ? 14.859 -7.318 -3.702 1.00 94.81 112 ASN A C 1
ATOM 824 O O . ASN A 1 112 ? 14.500 -7.341 -4.874 1.00 94.81 112 ASN A O 1
ATOM 828 N N . GLY A 1 113 ? 15.376 -8.409 -3.124 1.00 93.62 113 GLY A N 1
ATOM 829 C CA . GLY A 1 113 ? 15.494 -9.720 -3.776 1.00 93.62 113 GLY A CA 1
ATOM 830 C C . GLY A 1 113 ? 14.220 -10.573 -3.763 1.00 93.62 113 GLY A C 1
ATOM 831 O O . GLY A 1 113 ? 14.221 -11.666 -4.337 1.00 93.62 113 GLY A O 1
ATOM 832 N N . GLY A 1 114 ? 13.154 -10.097 -3.121 1.00 93.69 114 GLY A N 1
ATOM 833 C CA . GLY A 1 114 ? 11.909 -10.827 -2.928 1.00 93.69 114 GLY A CA 1
ATOM 834 C C . GLY A 1 114 ? 11.794 -11.525 -1.581 1.00 93.69 114 GLY A C 1
ATOM 835 O O . GLY A 1 114 ? 12.774 -12.032 -1.035 1.00 93.69 114 GLY A O 1
ATOM 836 N N . GLU A 1 115 ? 10.565 -11.589 -1.088 1.00 95.62 115 GLU A N 1
ATOM 837 C CA . GLU A 1 115 ? 10.158 -12.292 0.126 1.00 95.62 115 GLU A CA 1
ATOM 838 C C . GLU A 1 115 ? 8.626 -12.407 0.167 1.00 95.62 115 GLU A C 1
ATOM 840 O O . GLU A 1 115 ? 7.942 -12.192 -0.839 1.00 95.62 115 GLU A O 1
ATOM 845 N N . LYS A 1 116 ? 8.092 -12.760 1.337 1.00 96.31 116 LYS A N 1
ATOM 846 C CA . LYS A 1 116 ? 6.664 -12.820 1.620 1.00 96.31 116 LYS A CA 1
ATOM 847 C C . LYS A 1 116 ? 6.319 -11.804 2.704 1.00 96.31 116 LYS A C 1
ATOM 849 O O . LYS A 1 116 ? 6.995 -11.739 3.725 1.00 96.31 116 LYS A O 1
ATOM 854 N N . ILE A 1 117 ? 5.224 -11.080 2.509 1.00 97.56 117 ILE A N 1
ATOM 855 C CA . ILE A 1 117 ? 4.600 -10.240 3.531 1.00 97.56 117 ILE A CA 1
ATOM 856 C C . ILE A 1 117 ? 3.230 -10.806 3.898 1.00 97.56 117 ILE A C 1
ATOM 858 O O . ILE A 1 117 ? 2.471 -11.251 3.034 1.00 97.56 117 ILE A O 1
ATOM 862 N N . GLU A 1 118 ? 2.901 -10.784 5.186 1.00 98.25 118 GLU A N 1
ATOM 863 C CA . GLU A 1 118 ? 1.617 -11.263 5.691 1.00 98.25 118 GLU A CA 1
ATOM 864 C C . GLU A 1 118 ? 0.788 -10.125 6.281 1.00 98.25 118 GLU A C 1
ATOM 866 O O . GLU A 1 118 ? 1.296 -9.274 7.010 1.00 98.25 118 GLU A O 1
ATOM 871 N N . LEU A 1 119 ? -0.520 -10.170 6.034 1.00 98.62 119 LEU A N 1
ATOM 872 C CA . LEU A 1 119 ? -1.525 -9.430 6.781 1.00 98.62 119 LEU A CA 1
ATOM 873 C C . LEU A 1 119 ? -2.169 -10.382 7.789 1.00 98.62 119 LEU A C 1
ATOM 875 O O . LEU A 1 119 ? -2.805 -11.370 7.414 1.00 98.62 119 LEU A O 1
ATOM 879 N N . ARG A 1 120 ? -2.047 -10.077 9.079 1.00 98.50 120 ARG A N 1
ATOM 880 C CA . ARG A 1 120 ? -2.628 -10.870 10.167 1.00 98.50 120 ARG A CA 1
ATOM 881 C C . ARG A 1 120 ? -3.719 -10.092 10.882 1.00 98.50 120 ARG A C 1
ATOM 883 O O . ARG A 1 120 ? -3.574 -8.900 11.126 1.00 98.50 120 ARG A O 1
ATOM 890 N N . ASN A 1 121 ? -4.798 -10.767 11.268 1.00 98.19 121 ASN A N 1
ATOM 891 C CA . ASN A 1 121 ? -5.808 -10.152 12.126 1.00 98.19 121 ASN A CA 1
ATOM 892 C C . ASN A 1 121 ? -5.357 -10.068 13.595 1.00 98.19 121 ASN A C 1
ATOM 894 O O . ASN A 1 121 ? -4.314 -10.599 13.977 1.00 98.19 121 ASN A O 1
ATOM 898 N N . ASN A 1 122 ? -6.188 -9.459 14.441 1.00 96.50 122 ASN A N 1
ATOM 899 C CA . ASN A 1 122 ? -5.942 -9.290 15.879 1.00 96.50 122 ASN A CA 1
ATOM 900 C C . ASN A 1 122 ? -5.811 -10.598 16.689 1.00 96.50 122 ASN A C 1
ATOM 902 O O . ASN A 1 122 ? -5.332 -10.575 17.820 1.00 96.50 122 ASN A O 1
ATOM 906 N N . ASN A 1 123 ? -6.178 -11.747 16.113 1.00 97.06 123 ASN A N 1
ATOM 907 C CA . ASN A 1 123 ? -5.952 -13.077 16.687 1.00 97.06 123 ASN A CA 1
ATOM 908 C C . ASN A 1 123 ? -4.730 -13.788 16.076 1.00 97.06 123 ASN A C 1
ATOM 910 O O . ASN A 1 123 ? -4.530 -14.983 16.299 1.00 97.06 123 ASN A O 1
ATOM 914 N N . ARG A 1 124 ? -3.902 -13.060 15.315 1.00 95.06 124 ARG A N 1
ATOM 915 C CA . ARG A 1 124 ? -2.713 -13.541 14.589 1.00 95.06 124 ARG A CA 1
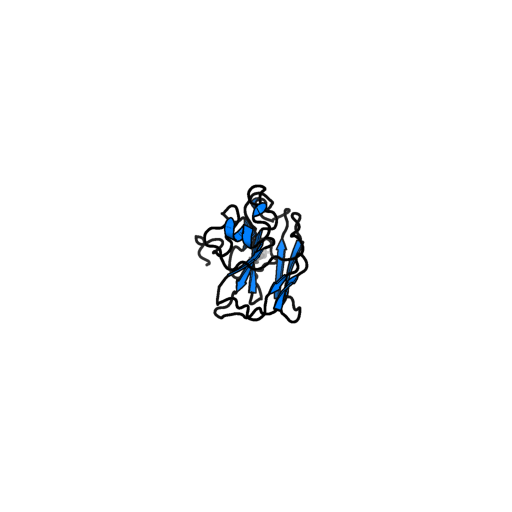ATOM 916 C C . ARG A 1 124 ? -3.007 -14.561 13.485 1.00 95.06 124 ARG A C 1
ATOM 918 O O . ARG A 1 124 ? -2.088 -15.236 13.026 1.00 95.06 124 ARG A O 1
ATOM 925 N N . ARG A 1 125 ? -4.259 -14.681 13.036 1.00 97.06 125 ARG A N 1
ATOM 926 C CA . ARG A 1 125 ? -4.591 -15.476 11.847 1.00 97.06 125 ARG A CA 1
ATOM 927 C C . ARG A 1 125 ? -4.144 -14.706 10.608 1.00 97.06 125 ARG A C 1
ATOM 929 O O . ARG A 1 125 ? -4.473 -13.529 10.486 1.00 97.06 125 ARG A O 1
ATOM 936 N N . VAL A 1 126 ? -3.461 -15.388 9.689 1.00 97.19 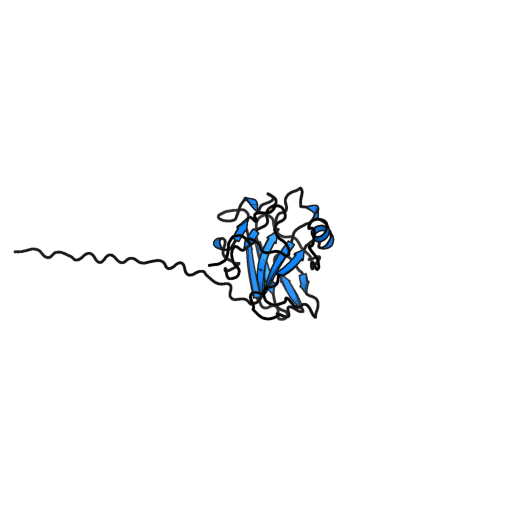126 VAL A N 1
ATOM 937 C CA . VAL A 1 126 ? -3.156 -14.858 8.353 1.00 97.19 126 VAL A CA 1
ATOM 938 C C . VAL A 1 126 ? -4.468 -14.646 7.602 1.00 97.19 126 VAL A C 1
ATOM 940 O O . VAL A 1 126 ? -5.256 -15.581 7.431 1.00 97.19 126 VAL A O 1
ATOM 943 N N . MET A 1 127 ? -4.716 -13.395 7.237 1.00 96.94 127 MET A N 1
ATOM 944 C CA . MET A 1 127 ? -5.860 -12.976 6.436 1.00 96.94 127 MET A CA 1
ATOM 945 C C . MET A 1 127 ? -5.478 -12.949 4.967 1.00 96.94 127 MET A C 1
ATOM 947 O O . MET A 1 127 ? -6.214 -13.482 4.151 1.00 96.94 127 MET A O 1
ATOM 951 N N . ASP A 1 128 ? -4.312 -12.396 4.650 1.00 97.44 128 ASP A N 1
ATOM 952 C CA . ASP A 1 128 ? -3.753 -12.426 3.306 1.00 97.44 128 ASP A CA 1
ATOM 953 C C . ASP A 1 128 ? -2.229 -12.525 3.365 1.00 97.44 128 ASP A C 1
ATOM 955 O O . ASP A 1 128 ? -1.609 -12.164 4.369 1.00 97.44 128 ASP A O 1
ATOM 959 N N . GLU A 1 129 ? -1.629 -13.005 2.287 1.00 96.00 129 GLU A N 1
ATOM 960 C CA . GLU A 1 129 ? -0.183 -13.019 2.103 1.00 96.00 129 GLU A CA 1
ATOM 961 C C . GLU A 1 129 ? 0.142 -12.674 0.649 1.00 96.00 129 GLU A C 1
ATOM 963 O O . GLU A 1 129 ? -0.540 -13.111 -0.279 1.00 96.00 129 GLU A O 1
ATOM 968 N N . ALA A 1 130 ? 1.193 -11.890 0.448 1.00 94.69 130 ALA A N 1
ATOM 969 C CA . ALA A 1 130 ? 1.728 -11.609 -0.872 1.00 94.69 130 ALA A CA 1
ATOM 970 C C . ALA A 1 130 ? 3.191 -12.033 -0.908 1.00 94.69 130 ALA A C 1
ATOM 972 O O . ALA A 1 130 ? 3.988 -11.643 -0.056 1.00 94.69 130 ALA A O 1
ATOM 973 N N . GLU A 1 131 ? 3.538 -12.826 -1.914 1.00 92.50 131 GLU A N 1
ATOM 974 C CA . GLU A 1 131 ? 4.929 -13.047 -2.289 1.00 92.50 131 GLU A CA 1
ATOM 975 C C . GLU A 1 131 ? 5.304 -12.034 -3.364 1.00 92.50 131 GLU A C 1
ATOM 977 O O . GLU A 1 131 ? 4.450 -11.608 -4.140 1.00 92.50 131 GLU A O 1
ATOM 982 N N . TYR A 1 132 ? 6.575 -11.659 -3.429 1.00 92.56 132 TYR A N 1
ATOM 983 C CA . TYR A 1 132 ? 7.135 -10.926 -4.557 1.00 92.56 132 TYR A CA 1
ATOM 984 C C . TYR A 1 132 ? 8.588 -11.327 -4.791 1.00 92.56 132 TYR A C 1
ATOM 986 O O . TYR A 1 132 ? 9.255 -11.901 -3.929 1.00 92.56 132 TYR A O 1
ATOM 994 N N . ASN A 1 133 ? 9.092 -11.062 -5.993 1.00 91.44 133 ASN A N 1
ATOM 995 C CA . ASN A 1 133 ? 10.483 -11.317 -6.339 1.00 91.44 133 ASN A CA 1
ATOM 996 C C . ASN A 1 133 ? 10.961 -10.367 -7.435 1.00 91.44 133 ASN A C 1
ATOM 998 O O . ASN A 1 133 ? 10.150 -9.743 -8.113 1.00 91.44 133 ASN A O 1
ATOM 1002 N N . ASN A 1 134 ? 12.275 -10.318 -7.648 1.00 88.12 134 ASN A N 1
ATOM 1003 C CA . ASN A 1 134 ? 12.884 -9.605 -8.767 1.00 88.12 134 ASN A CA 1
ATOM 1004 C C . ASN A 1 134 ? 13.393 -10.517 -9.898 1.00 88.12 134 ASN A C 1
ATOM 1006 O O . ASN A 1 134 ? 14.082 -10.073 -10.816 1.00 88.12 134 ASN A O 1
ATOM 1010 N N . LYS A 1 135 ? 13.069 -11.813 -9.843 1.00 87.75 135 LYS A N 1
ATOM 1011 C CA . LYS A 1 135 ? 13.464 -12.826 -10.835 1.00 87.75 135 LYS A CA 1
ATOM 1012 C C . LYS A 1 135 ? 12.255 -13.571 -11.384 1.00 87.75 135 LYS A C 1
ATOM 1014 O O . LYS A 1 135 ? 11.157 -13.495 -10.850 1.00 87.75 135 LYS A O 1
ATOM 1019 N N . GLY A 1 136 ? 12.475 -14.378 -12.419 1.00 89.44 136 GLY A N 1
ATOM 1020 C CA . GLY A 1 136 ? 11.441 -15.249 -12.978 1.00 89.44 136 GLY A CA 1
ATOM 1021 C C . GLY A 1 136 ? 10.370 -14.458 -13.726 1.00 89.44 136 GLY A C 1
ATOM 1022 O O . GLY A 1 136 ? 10.694 -13.585 -14.524 1.00 89.44 136 GLY A O 1
ATOM 1023 N N . GLU A 1 137 ? 9.102 -14.785 -13.485 1.00 89.75 137 GLU A N 1
ATOM 1024 C CA . GLU A 1 137 ? 7.955 -14.150 -14.153 1.00 89.75 137 GLU A CA 1
ATOM 1025 C C . GLU A 1 137 ? 7.541 -12.810 -13.525 1.00 89.75 137 GLU A C 1
ATOM 1027 O O . GLU A 1 137 ? 6.572 -12.190 -13.967 1.00 89.75 137 GLU A O 1
ATOM 1032 N N . TRP A 1 138 ? 8.248 -12.362 -12.485 1.00 91.19 138 TRP A N 1
ATOM 1033 C CA . TRP A 1 138 ? 7.941 -11.108 -11.815 1.00 91.19 138 TRP A CA 1
ATOM 1034 C C . TRP A 1 138 ? 8.274 -9.891 -12.701 1.00 91.19 138 TRP A C 1
ATOM 1036 O O . TRP A 1 138 ? 9.278 -9.902 -13.420 1.00 91.19 138 TRP A O 1
ATOM 1046 N N . PRO A 1 139 ? 7.453 -8.823 -12.676 1.00 88.88 139 PRO A N 1
ATOM 1047 C CA . PRO A 1 139 ? 7.687 -7.623 -13.477 1.00 88.88 139 PRO A CA 1
ATOM 1048 C C . PRO A 1 139 ? 9.022 -6.926 -13.161 1.00 88.88 139 PRO A C 1
ATOM 1050 O O . PRO A 1 139 ? 9.137 -6.206 -12.176 1.00 88.88 139 PRO A O 1
ATOM 1053 N N . VAL A 1 140 ? 10.005 -7.048 -14.060 1.00 87.94 140 VAL A N 1
ATOM 1054 C CA . VAL A 1 140 ? 11.356 -6.463 -13.900 1.00 87.94 140 VAL A CA 1
ATOM 1055 C C . VAL A 1 140 ? 11.332 -4.947 -13.682 1.00 87.94 140 VAL A C 1
ATOM 1057 O O . VAL A 1 140 ? 12.160 -4.408 -12.961 1.00 87.94 140 VAL A O 1
ATOM 1060 N N . ALA A 1 141 ? 10.369 -4.238 -14.279 1.00 87.56 141 ALA A N 1
ATOM 1061 C CA . ALA A 1 141 ? 10.270 -2.789 -14.121 1.00 87.56 141 ALA A CA 1
ATOM 1062 C C . ALA A 1 141 ? 9.979 -2.353 -12.673 1.00 87.56 141 ALA A C 1
ATOM 1064 O O . ALA A 1 141 ? 10.313 -1.225 -12.324 1.00 87.56 141 ALA A O 1
ATOM 1065 N N . ALA A 1 142 ? 9.393 -3.223 -11.842 1.00 86.38 142 ALA A N 1
ATOM 1066 C CA . ALA A 1 142 ? 9.133 -2.932 -10.433 1.00 86.38 142 ALA A CA 1
ATOM 1067 C C . ALA A 1 142 ? 10.370 -3.103 -9.525 1.00 86.38 142 ALA A C 1
ATOM 1069 O O . ALA A 1 142 ? 10.314 -2.791 -8.340 1.00 86.38 142 ALA A O 1
ATOM 1070 N N . ASP A 1 143 ? 11.493 -3.577 -10.075 1.00 90.12 143 ASP A N 1
ATOM 1071 C CA . ASP A 1 143 ? 12.739 -3.803 -9.342 1.00 90.12 143 ASP A CA 1
ATOM 1072 C C . ASP A 1 143 ? 13.675 -2.589 -9.438 1.00 90.12 143 ASP A C 1
ATOM 1074 O O . ASP A 1 143 ? 14.612 -2.567 -10.237 1.00 90.12 143 ASP A O 1
ATOM 1078 N N . GLY A 1 144 ? 13.402 -1.523 -8.681 1.00 83.88 144 GLY A N 1
ATOM 1079 C CA . GLY A 1 144 ? 14.269 -0.333 -8.657 1.00 83.88 144 GLY A CA 1
ATOM 1080 C C . GLY A 1 144 ? 14.150 0.558 -9.899 1.00 83.88 144 GLY A C 1
ATOM 1081 O O . GLY A 1 144 ? 14.811 1.594 -10.000 1.00 83.88 144 GLY A O 1
ATOM 1082 N N . GLY A 1 145 ? 13.285 0.192 -10.850 1.00 85.62 145 GLY A N 1
ATOM 1083 C CA . GLY A 1 145 ? 12.995 0.971 -12.056 1.00 85.62 145 GLY A CA 1
ATOM 1084 C C . GLY A 1 145 ? 12.057 2.156 -11.817 1.00 85.62 145 GLY A C 1
ATOM 1085 O O . GLY A 1 145 ? 11.911 3.009 -12.693 1.00 85.62 145 GLY A O 1
ATOM 1086 N N . GLY A 1 146 ? 11.423 2.226 -10.641 1.00 89.19 146 GLY A N 1
ATOM 1087 C CA . GLY A 1 146 ? 10.497 3.290 -10.252 1.00 89.19 146 GLY A CA 1
ATOM 1088 C C . GLY A 1 146 ? 9.036 2.854 -10.124 1.00 89.19 146 GLY A C 1
ATOM 1089 O O . GLY A 1 146 ? 8.378 3.335 -9.203 1.00 89.19 146 GLY A O 1
ATOM 1090 N N . PRO A 1 147 ? 8.493 1.992 -10.998 1.00 94.88 147 PRO A N 1
ATOM 1091 C CA . PRO A 1 147 ? 7.208 1.339 -10.766 1.00 94.88 147 PRO A CA 1
ATOM 1092 C C . PRO A 1 147 ? 7.183 0.469 -9.504 1.00 94.88 147 PRO A C 1
ATOM 1094 O O . PRO A 1 147 ? 8.192 -0.089 -9.099 1.00 94.88 147 PRO A O 1
ATOM 1097 N N . SER A 1 148 ? 5.998 0.315 -8.931 1.00 97.12 148 SER A N 1
ATOM 1098 C CA . SER A 1 148 ? 5.631 -0.689 -7.923 1.00 97.12 148 SER A CA 1
ATOM 1099 C C . SER A 1 148 ? 5.115 -1.975 -8.585 1.00 97.12 148 SER A C 1
ATOM 1101 O O . SER A 1 148 ? 4.813 -2.002 -9.786 1.00 97.12 148 SER A O 1
ATOM 1103 N N . LEU A 1 149 ? 4.934 -3.033 -7.790 1.00 96.81 149 LEU A N 1
ATOM 1104 C CA . LEU A 1 149 ? 4.078 -4.165 -8.144 1.00 96.81 149 LEU A CA 1
ATOM 1105 C C . LEU A 1 149 ? 2.625 -3.831 -7.831 1.00 96.81 149 LEU A C 1
ATOM 1107 O O . LEU A 1 149 ? 2.248 -3.682 -6.676 1.00 96.81 149 LEU A O 1
ATOM 1111 N N . ALA A 1 150 ? 1.799 -3.773 -8.865 1.00 97.19 150 ALA A N 1
ATOM 1112 C CA . ALA A 1 150 ? 0.391 -3.435 -8.787 1.00 97.19 150 ALA A CA 1
ATOM 1113 C C . ALA A 1 150 ? -0.470 -4.645 -9.160 1.00 97.19 150 ALA A C 1
ATOM 1115 O O . ALA A 1 150 ? -0.286 -5.272 -10.212 1.00 97.19 150 ALA A O 1
ATOM 1116 N N . ARG A 1 151 ? -1.437 -4.985 -8.305 1.00 95.06 151 ARG A N 1
ATOM 1117 C CA . ARG A 1 151 ? -2.382 -6.067 -8.578 1.00 95.06 151 ARG A CA 1
ATOM 1118 C C . ARG A 1 151 ? -3.302 -5.686 -9.738 1.00 95.06 151 ARG A C 1
ATOM 1120 O O . ARG A 1 151 ? -3.858 -4.589 -9.762 1.00 95.06 151 ARG A O 1
ATOM 1127 N N . LYS A 1 152 ? -3.467 -6.597 -10.698 1.00 92.81 152 LYS A N 1
ATOM 1128 C CA . LYS A 1 152 ? -4.159 -6.340 -11.974 1.00 92.81 152 LYS A CA 1
ATOM 1129 C C . LYS A 1 152 ? -5.676 -6.227 -11.865 1.00 92.81 152 LYS A C 1
ATOM 1131 O O . LYS A 1 152 ? -6.267 -5.495 -12.650 1.00 92.81 152 LYS A O 1
ATOM 1136 N N . ALA A 1 153 ? -6.289 -6.971 -10.948 1.00 86.62 153 ALA A N 1
ATOM 1137 C CA . ALA A 1 153 ? -7.729 -6.952 -10.715 1.00 86.62 153 ALA A CA 1
ATOM 1138 C C . ALA A 1 153 ? -8.046 -7.301 -9.256 1.00 86.62 153 ALA A C 1
ATOM 1140 O O . ALA A 1 153 ? -7.280 -8.005 -8.588 1.00 86.62 153 ALA A O 1
ATOM 1141 N N . LYS A 1 154 ? -9.183 -6.804 -8.771 1.00 79.88 154 LYS A N 1
ATOM 1142 C CA . LYS A 1 154 ? -9.614 -6.793 -7.372 1.00 79.88 154 LYS A CA 1
ATOM 1143 C C . LYS A 1 154 ? -9.646 -8.167 -6.747 1.00 79.88 154 LYS A C 1
ATOM 1145 O O . LYS A 1 154 ? -9.294 -8.265 -5.582 1.00 79.88 154 LYS A O 1
ATOM 1150 N N . PHE A 1 155 ? -10.043 -9.199 -7.482 1.00 80.75 155 PHE A N 1
ATOM 1151 C CA . PHE A 1 155 ? -10.268 -10.525 -6.910 1.00 80.75 155 PHE A CA 1
ATOM 1152 C C . PHE A 1 155 ? -9.124 -11.504 -7.140 1.00 80.75 155 PHE A C 1
ATOM 1154 O O . PHE A 1 155 ? -9.249 -12.637 -6.713 1.00 80.75 155 PHE A O 1
ATOM 1161 N N . LEU A 1 156 ? -8.016 -11.125 -7.780 1.00 86.56 156 LEU A N 1
ATOM 1162 C CA . LEU A 1 156 ? -6.937 -12.077 -8.065 1.00 86.56 156 LEU A CA 1
ATOM 1163 C C . LEU A 1 156 ? -6.155 -12.479 -6.804 1.00 86.56 156 LEU A C 1
ATOM 1165 O O . LEU A 1 156 ? -5.870 -11.635 -5.953 1.00 86.56 156 LEU A O 1
ATOM 1169 N N . ASP A 1 157 ? -5.779 -13.760 -6.733 1.00 88.50 157 ASP A N 1
ATOM 1170 C CA . ASP A 1 157 ? -4.957 -14.347 -5.666 1.00 88.50 157 ASP A CA 1
ATOM 1171 C C . ASP A 1 157 ? -3.569 -13.687 -5.590 1.00 88.50 157 ASP A C 1
ATOM 1173 O O . ASP A 1 157 ? -2.739 -13.825 -6.491 1.00 88.50 157 ASP A O 1
ATOM 1177 N N . THR A 1 158 ? -3.309 -12.988 -4.492 1.00 90.44 158 THR A N 1
ATOM 1178 C CA . THR A 1 158 ? -2.091 -12.222 -4.170 1.00 90.44 158 THR A CA 1
ATOM 1179 C C . THR A 1 158 ? -0.818 -13.069 -4.126 1.00 90.44 158 THR A C 1
ATOM 1181 O O . THR A 1 158 ? 0.273 -12.542 -4.346 1.00 90.44 158 THR A O 1
ATOM 1184 N N . ARG A 1 159 ? -0.936 -14.392 -3.974 1.00 89.31 159 ARG A N 1
ATOM 1185 C CA . ARG A 1 159 ? 0.199 -15.337 -3.981 1.00 89.31 159 ARG A CA 1
ATOM 1186 C C . ARG A 1 159 ? 0.696 -15.689 -5.379 1.00 89.31 159 ARG A C 1
ATOM 1188 O O . ARG A 1 159 ? 1.711 -16.365 -5.530 1.00 89.31 159 ARG A O 1
ATOM 1195 N N . LYS A 1 160 ? -0.047 -15.333 -6.430 1.00 88.69 160 LYS A N 1
ATOM 1196 C CA . LYS A 1 160 ? 0.290 -15.713 -7.810 1.00 88.69 160 LYS A CA 1
ATOM 1197 C C . LYS A 1 160 ? 1.009 -14.575 -8.515 1.00 88.69 160 LYS A C 1
ATOM 1199 O O . LYS A 1 160 ? 0.468 -13.481 -8.621 1.00 88.69 160 LYS A O 1
ATOM 1204 N N . THR A 1 161 ? 2.166 -14.868 -9.111 1.00 89.75 161 THR A N 1
ATOM 1205 C CA . THR A 1 161 ? 2.911 -13.941 -9.992 1.00 89.75 161 THR A CA 1
ATOM 1206 C C . THR A 1 161 ? 1.987 -13.314 -11.045 1.00 89.75 161 THR A C 1
ATOM 1208 O O . THR A 1 161 ? 1.979 -12.104 -11.256 1.00 89.75 161 THR A O 1
ATOM 1211 N N . ALA A 1 162 ? 1.109 -14.139 -11.625 1.00 90.25 162 ALA A N 1
ATOM 1212 C CA . ALA A 1 162 ? 0.125 -13.767 -12.630 1.00 90.25 162 ALA A CA 1
ATOM 1213 C C . ALA A 1 162 ? -0.952 -12.787 -12.138 1.00 90.25 162 ALA A C 1
ATOM 1215 O O . ALA A 1 162 ? -1.752 -12.346 -12.960 1.00 90.25 162 ALA A O 1
ATOM 1216 N N . SER A 1 163 ? -0.998 -12.427 -10.858 1.00 92.00 163 SER A N 1
ATOM 1217 C CA . SER A 1 163 ? -1.895 -11.399 -10.317 1.00 92.00 163 SER A CA 1
ATOM 1218 C C . SER A 1 163 ? -1.295 -10.000 -10.379 1.00 92.00 163 SER A C 1
ATOM 1220 O O . SER A 1 163 ? -2.035 -9.017 -10.327 1.00 92.00 163 SER A O 1
ATOM 1222 N N . TRP A 1 164 ? 0.020 -9.903 -10.561 1.00 94.88 164 TRP A N 1
ATOM 1223 C CA . TRP A 1 164 ? 0.780 -8.664 -10.468 1.00 94.88 164 TRP A CA 1
ATOM 1224 C C . TRP A 1 164 ? 1.240 -8.172 -11.843 1.00 94.88 164 TRP A C 1
ATOM 1226 O O . TRP A 1 164 ? 1.417 -8.939 -12.792 1.00 94.88 164 TRP A O 1
ATOM 1236 N N . ALA A 1 165 ? 1.408 -6.862 -11.955 1.00 95.38 165 ALA A N 1
ATOM 1237 C CA . ALA A 1 165 ? 2.045 -6.175 -13.070 1.00 95.38 165 ALA A CA 1
ATOM 1238 C C . ALA A 1 165 ? 2.859 -4.997 -12.525 1.00 95.38 165 ALA A C 1
ATOM 1240 O O . ALA A 1 165 ? 2.625 -4.546 -11.409 1.00 95.38 165 ALA A O 1
ATOM 1241 N N . ALA A 1 166 ? 3.799 -4.473 -13.309 1.00 96.25 166 ALA A N 1
ATOM 1242 C CA . ALA A 1 166 ? 4.414 -3.197 -12.964 1.00 96.25 166 ALA A CA 1
ATOM 1243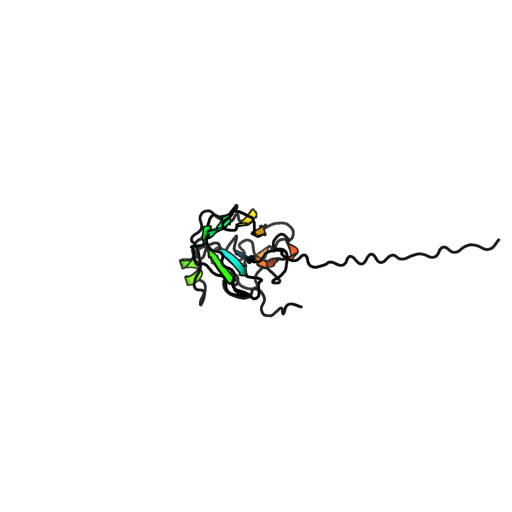 C C . ALA A 1 166 ? 3.370 -2.075 -13.081 1.00 96.25 166 ALA A C 1
ATOM 1245 O O . ALA A 1 166 ? 2.597 -2.045 -14.048 1.00 96.25 166 ALA A O 1
ATOM 1246 N N . SER A 1 167 ? 3.355 -1.149 -12.122 1.00 96.25 167 SER A N 1
ATOM 1247 C CA . SER A 1 167 ? 2.535 0.057 -12.229 1.00 96.25 167 SER A CA 1
ATOM 1248 C C . SER A 1 167 ? 2.911 0.869 -13.470 1.00 96.25 167 SER A C 1
ATOM 1250 O O . SER A 1 167 ? 4.064 0.908 -13.906 1.00 96.25 167 SER A O 1
ATOM 1252 N N . ARG A 1 168 ? 1.921 1.552 -14.053 1.00 94.12 168 ARG A N 1
ATOM 1253 C CA . ARG A 1 168 ? 2.141 2.465 -15.187 1.00 94.12 168 ARG A CA 1
ATOM 1254 C C . ARG A 1 168 ? 2.762 3.797 -14.756 1.00 94.12 168 ARG A C 1
ATOM 1256 O O . ARG A 1 168 ? 3.125 4.595 -15.618 1.00 94.12 168 ARG A O 1
ATOM 1263 N N . LYS A 1 169 ? 2.853 4.055 -13.448 1.00 93.31 169 LYS A N 1
ATOM 1264 C CA . LYS A 1 169 ? 3.404 5.285 -12.878 1.00 93.31 169 LYS A CA 1
ATOM 1265 C C . LYS A 1 169 ? 4.688 4.995 -12.115 1.00 93.31 169 LYS A C 1
ATOM 1267 O O . LYS A 1 169 ? 4.751 4.080 -11.298 1.00 93.31 169 LYS A O 1
ATOM 1272 N N . THR A 1 170 ? 5.694 5.834 -12.335 1.00 92.56 170 THR A N 1
ATOM 1273 C CA . THR A 1 170 ? 6.849 5.911 -11.438 1.00 92.56 170 THR A CA 1
ATOM 1274 C C . THR A 1 170 ? 6.371 6.344 -10.056 1.00 92.56 170 THR A C 1
ATOM 1276 O O . THR A 1 170 ? 5.660 7.339 -9.942 1.00 92.56 170 THR A O 1
ATOM 1279 N N . GLY A 1 171 ? 6.748 5.603 -9.017 1.00 93.19 171 GLY A N 1
ATOM 1280 C CA . GLY A 1 171 ? 6.239 5.788 -7.658 1.00 93.19 171 GLY A CA 1
ATOM 1281 C C . GLY A 1 171 ? 4.943 5.039 -7.360 1.00 93.19 171 GLY A C 1
ATOM 1282 O O . GLY A 1 171 ? 4.501 5.076 -6.219 1.00 93.19 171 GLY A O 1
ATOM 1283 N N . GLY A 1 172 ? 4.366 4.338 -8.340 1.00 96.19 172 GLY A N 1
ATOM 1284 C CA . GLY A 1 172 ? 3.122 3.594 -8.169 1.00 96.19 172 GLY A CA 1
ATOM 1285 C C . GLY A 1 172 ? 1.869 4.473 -8.134 1.00 96.19 172 GLY A C 1
ATOM 1286 O O . GLY A 1 172 ? 1.852 5.606 -8.628 1.00 96.19 172 GLY A O 1
ATOM 1287 N N . THR A 1 173 ? 0.798 3.918 -7.577 1.00 97.00 173 THR A N 1
ATOM 1288 C CA . THR A 1 173 ? -0.533 4.533 -7.461 1.00 97.00 173 THR A CA 1
ATOM 1289 C C . THR A 1 173 ? -1.073 4.540 -6.022 1.00 97.00 173 THR A C 1
ATOM 1291 O O . THR A 1 173 ? -2.258 4.281 -5.839 1.00 97.00 173 THR A O 1
ATOM 1294 N N . PRO A 1 174 ? -0.278 4.900 -4.991 1.00 97.75 174 PRO A N 1
ATOM 1295 C CA . PRO A 1 174 ? -0.744 4.825 -3.607 1.00 97.75 174 PRO A CA 1
ATOM 1296 C C . PRO A 1 174 ? -1.992 5.696 -3.394 1.00 97.75 174 PRO A C 1
ATOM 1298 O O . PRO A 1 174 ? -2.014 6.883 -3.732 1.00 97.75 174 PRO A O 1
ATOM 1301 N N . GLY A 1 175 ? -3.034 5.091 -2.832 1.00 97.00 175 GLY A N 1
ATOM 1302 C CA . GLY A 1 175 ? -4.348 5.681 -2.594 1.00 97.00 175 GLY A CA 1
ATOM 1303 C C . GLY A 1 175 ? -5.254 5.765 -3.828 1.00 97.00 175 GLY A C 1
ATOM 1304 O O . GLY A 1 175 ? -6.302 6.408 -3.750 1.00 97.00 175 GLY A O 1
ATOM 1305 N N . ALA A 1 176 ? -4.884 5.163 -4.963 1.00 96.00 176 ALA A N 1
ATOM 1306 C CA . ALA A 1 176 ? -5.627 5.244 -6.220 1.00 96.00 176 ALA A CA 1
ATOM 1307 C C . ALA A 1 176 ? -5.762 3.877 -6.912 1.00 96.00 176 ALA A C 1
ATOM 1309 O O . ALA A 1 176 ? -5.066 2.918 -6.605 1.00 96.00 176 ALA A O 1
ATOM 1310 N N . ASP A 1 177 ? -6.669 3.776 -7.886 1.00 94.31 177 ASP A N 1
ATOM 1311 C CA . ASP A 1 177 ? -6.791 2.547 -8.668 1.00 94.31 177 ASP A CA 1
ATOM 1312 C C . ASP A 1 177 ? -5.550 2.312 -9.548 1.00 94.31 177 ASP A C 1
ATOM 1314 O O . ASP A 1 177 ? -5.115 3.194 -10.293 1.00 94.31 177 ASP A O 1
ATOM 1318 N N . ASN A 1 178 ? -5.034 1.079 -9.507 1.00 95.25 178 ASN A N 1
ATOM 1319 C CA . ASN A 1 178 ? -3.832 0.653 -10.232 1.00 95.25 178 ASN A CA 1
ATOM 1320 C C . ASN A 1 178 ? -3.952 0.825 -11.757 1.00 95.25 178 ASN A C 1
ATOM 1322 O O . ASN A 1 178 ? -3.010 1.245 -12.434 1.00 95.25 178 ASN A O 1
ATOM 1326 N N . PHE A 1 179 ? -5.115 0.464 -12.314 1.00 92.31 179 PHE A N 1
ATOM 1327 C CA . PHE A 1 179 ? -5.358 0.394 -13.759 1.00 92.31 179 PHE A CA 1
ATOM 1328 C C . PHE A 1 179 ? -6.770 0.901 -14.123 1.00 92.31 179 PHE A C 1
ATOM 1330 O O . PHE A 1 179 ? -7.605 0.108 -14.554 1.00 92.31 179 PHE A O 1
ATOM 1337 N N . PRO A 1 180 ? -7.060 2.210 -13.986 1.00 84.06 180 PRO A N 1
ATOM 1338 C CA . PRO A 1 180 ? -8.406 2.761 -14.199 1.00 84.06 180 PRO A CA 1
ATOM 1339 C C . PRO A 1 180 ? -8.912 2.604 -15.643 1.00 84.06 180 PRO A C 1
ATOM 1341 O O . PRO A 1 180 ? -10.113 2.506 -15.870 1.00 84.06 180 PRO A O 1
ATOM 1344 N N . ASP A 1 181 ? -8.000 2.522 -16.617 1.00 80.12 181 ASP A N 1
ATOM 1345 C CA . ASP A 1 181 ? -8.337 2.360 -18.040 1.00 80.12 181 ASP A CA 1
ATOM 1346 C C . ASP A 1 181 ? -8.529 0.895 -18.461 1.00 80.12 181 ASP A C 1
ATOM 1348 O O . ASP A 1 181 ? -8.752 0.607 -19.637 1.00 80.12 181 ASP A O 1
ATOM 1352 N N . ASN A 1 182 ? -8.368 -0.047 -17.532 1.00 69.06 182 ASN A N 1
ATOM 1353 C CA . ASN A 1 182 ? -8.621 -1.460 -17.764 1.00 69.06 182 ASN A CA 1
ATOM 1354 C C . ASN A 1 182 ? -9.872 -1.846 -16.969 1.00 69.06 182 ASN A C 1
ATOM 1356 O O . ASN A 1 182 ? -9.729 -2.324 -15.841 1.00 69.06 182 ASN A O 1
ATOM 1360 N N . PRO A 1 183 ? -11.085 -1.586 -17.499 1.00 53.38 183 PRO A N 1
ATOM 1361 C CA . PRO A 1 183 ? -12.300 -1.991 -16.813 1.00 53.38 183 PRO A CA 1
ATOM 1362 C C . PRO A 1 183 ? -12.230 -3.500 -16.584 1.00 53.38 183 PRO A C 1
ATOM 1364 O O . PRO A 1 183 ? -11.908 -4.260 -17.501 1.00 53.38 183 PRO A O 1
ATOM 1367 N N . GLU A 1 184 ? -12.457 -3.919 -15.339 1.00 53.50 184 GLU A N 1
ATOM 1368 C CA . GLU A 1 184 ? -12.572 -5.340 -15.030 1.00 53.50 184 GLU A CA 1
ATOM 1369 C C . GLU A 1 184 ? -13.664 -5.960 -15.919 1.00 53.50 184 GLU A C 1
ATOM 1371 O O . GLU A 1 184 ? -14.653 -5.277 -16.207 1.00 53.50 184 GLU A O 1
ATOM 1376 N N . PRO A 1 185 ? -13.477 -7.199 -16.408 1.00 40.66 185 PRO A N 1
ATOM 1377 C CA . PRO A 1 185 ? -14.545 -7.911 -17.099 1.00 40.66 185 PRO A CA 1
ATOM 1378 C C . PRO A 1 185 ? -15.787 -8.087 -16.216 1.00 40.66 185 PRO A C 1
ATOM 1380 O O . PRO A 1 185 ? -15.632 -8.216 -14.979 1.00 40.66 185 PRO A O 1
#

pLDDT: mean 89.1, std 14.88, range [40.66, 98.81]

Secondary structure (DSSP, 8-state):
--PPPP--------------B--SSEEEEEEESS--TTTGGG--EEEEEE-SSS-EE-TT-EEESSEEEEPPTT-EE-TT-EEEEESSHHHHHHHSTT----B-PPEE---TTEEEEEEE-TT--EEEEEEEESSTTS-GGGSSSS--EEESSTTB-TT-GGGEEE-SSTT--TTS-S-TTS---

Sequence (185 aa):
MKSLSPLLALSFLGCLLSPVWADSVVVFNEIMYNPSPANEPAGEWVELRNQMGVDVDISQWGLADAVDYTFPAGTVIPAGSLIVVAENPAALMAATPGLTGVFGPWSGKLNNGGEKIELRNNNRRVMDEAEYNNKGEWPVAADGGGPSLARKAKFLDTRKTASWAASRKTGGTPGADNFPDNPEP